Protein AF-A0AAN9YSD0-F1 (afdb_monomer)

InterPro domains:
  IPR010699 Protein of unknown function DUF1275 [PF06912] (60-263)

Secondary structure (DSSP, 8-state):
-----PPPSS--HHHHHHHHHHHHTS----------HHHHHHHHHHSBBPP-HHHHHHHHHHHHHHHHHHHHHHHHHSS-SS-HHHHHHHHHHHHH-GGGBTTTB-HHHHHHHHHHHHHHHHHHHHHHHHH-TTBHHHHHHHHHHHHHHHHHHHHHHHHH---SSSHHHHHHHHHHHHHHHHHHHHHHHTT-TT--SS--HHHHHHHHT-TTTT-S--HHHHHHHHHHHHHHHHHHHHHHHHHHH-HHHHHHHHHHHHHHHHHHGGGPPBPPPP--PPPS-SS----

Sequence (287 aa):
MSNSTATPPYPNGDQAALDIEAADGAAIIPIQKHTSVTSRIWDHLQEPVRPSTLVEVELSILTFCTGIQDAISFPDYHCFASNQTGNTVLLMVALLSPSLDGEMFITANIGAALGFFLLAGWITGQLGHFVGPRRRIWLICCNFAQSCLVFAAAAIQYRAGIAARSAAAVAVTGLLAFASGSQVVQSRALATTEISTAMATAAWVDLVIDPHMLAWHNRPRNRRVCFLLSLAGGALTGAAIARSAGSSVALLISAAGKLLVAFIYLLNGADKPKRTVPGPDGAEAEK

Radius of gyration: 29.04 Å; Cα contacts (8 Å, |Δi|>4): 392; chains: 1; bounding box: 73×73×98 Å

Organism: NCBI:txid117547

pLDDT: mean 86.05, std 19.24, range [33.06, 98.75]

Nearest PDB structures (foldseek):
  8ex6-assembly1_A  TM=5.484E-01  e=1.351E-01  Homo sapiens
  8jhr-assembly1_A  TM=5.162E-01  e=1.823E-01  Homo sapiens
  4jr9-assembly1_A  TM=4.686E-01  e=1.985E-01  Escherichia coli K-12
  5a2o-assembly1_B  TM=4.501E-01  e=6.303E-01  Arabidopsis thaliana

Mean predicted aligned error: 10.26 Å

Structure (mmCIF, N/CA/C/O backbone):
data_AF-A0AAN9YSD0-F1
#
_entry.id   AF-A0AAN9YSD0-F1
#
loop_
_atom_site.group_PDB
_atom_site.id
_atom_site.type_symbol
_atom_site.label_atom_id
_atom_site.label_alt_id
_atom_site.label_comp_id
_atom_site.label_asym_id
_atom_site.label_entity_id
_atom_site.label_seq_id
_atom_site.pdbx_PDB_ins_code
_atom_site.Cartn_x
_atom_site.Cartn_y
_atom_site.Cartn_z
_atom_site.occupancy
_atom_site.B_iso_or_equiv
_atom_site.auth_seq_id
_atom_site.auth_comp_id
_atom_site.auth_asym_id
_atom_site.auth_atom_id
_atom_site.pdbx_PDB_model_num
ATOM 1 N N . MET A 1 1 ? -45.453 49.369 77.011 1.00 40.53 1 MET A N 1
ATOM 2 C CA . MET A 1 1 ? -44.119 48.756 76.840 1.00 40.53 1 MET A CA 1
ATOM 3 C C . MET A 1 1 ? -44.253 47.664 75.792 1.00 40.53 1 MET A C 1
ATOM 5 O O . MET A 1 1 ? -45.212 46.910 75.844 1.00 40.53 1 MET A O 1
ATOM 9 N N . SER A 1 2 ? -43.392 47.730 74.779 1.00 39.31 2 SER A N 1
ATOM 10 C CA . SER A 1 2 ? -43.459 47.028 73.491 1.00 39.31 2 SER A CA 1
ATOM 11 C C . SER A 1 2 ? -43.123 45.536 73.613 1.00 39.31 2 SER A C 1
ATOM 13 O O . SER A 1 2 ? -42.112 45.208 74.226 1.00 39.31 2 SER A O 1
ATOM 15 N N . ASN A 1 3 ? -43.926 44.661 72.996 1.00 33.06 3 ASN A N 1
ATOM 16 C CA . ASN A 1 3 ? -43.548 43.276 72.702 1.00 33.06 3 ASN A CA 1
ATOM 17 C C . ASN A 1 3 ? -43.126 43.198 71.230 1.00 33.06 3 ASN A C 1
ATOM 19 O O . ASN A 1 3 ? -43.963 43.282 70.334 1.00 33.06 3 ASN A O 1
ATOM 23 N N . SER A 1 4 ? -41.821 43.055 71.000 1.00 39.00 4 SER A N 1
ATOM 24 C CA . SER A 1 4 ? -41.220 42.808 69.688 1.00 39.00 4 SER A CA 1
ATOM 25 C C . SER A 1 4 ? -41.070 41.300 69.483 1.00 39.00 4 SER A C 1
ATOM 27 O O . SER A 1 4 ? -40.340 40.642 70.223 1.00 39.00 4 SER A O 1
ATOM 29 N N . THR A 1 5 ? -41.777 40.741 68.504 1.00 42.19 5 THR A N 1
ATOM 30 C CA . THR A 1 5 ? -41.613 39.359 68.037 1.00 42.19 5 THR A CA 1
ATOM 31 C C . THR A 1 5 ? -40.471 39.294 67.026 1.00 42.19 5 THR A C 1
ATOM 33 O O . THR A 1 5 ? -40.630 39.729 65.886 1.00 42.19 5 THR A O 1
ATOM 36 N N . ALA A 1 6 ? -39.327 38.744 67.433 1.00 42.16 6 ALA A N 1
ATOM 37 C CA . ALA A 1 6 ? -38.233 38.394 66.533 1.00 42.16 6 ALA A CA 1
ATOM 38 C C . ALA A 1 6 ? -38.441 36.967 65.993 1.00 42.16 6 ALA A C 1
ATOM 40 O O . ALA A 1 6 ? -38.480 36.005 66.758 1.00 42.16 6 ALA A O 1
ATOM 41 N N . THR A 1 7 ? -38.587 36.834 64.677 1.00 49.12 7 THR A N 1
ATOM 42 C CA . THR A 1 7 ? -38.544 35.558 63.947 1.00 49.12 7 THR A CA 1
ATOM 43 C C . THR A 1 7 ? -37.099 35.046 63.843 1.00 49.12 7 THR A C 1
ATOM 45 O O . THR A 1 7 ? -36.204 35.858 63.597 1.00 49.12 7 THR A O 1
ATOM 48 N N . PRO A 1 8 ? -36.833 33.735 63.998 1.00 43.62 8 PRO A N 1
ATOM 49 C CA . PRO A 1 8 ? -35.486 33.184 63.846 1.00 43.62 8 PRO A CA 1
ATOM 50 C C . PRO A 1 8 ? -35.019 33.210 62.371 1.00 43.62 8 PRO A C 1
ATOM 52 O O . PRO A 1 8 ? -35.853 33.090 61.473 1.00 43.62 8 PRO A O 1
ATOM 55 N N . PRO A 1 9 ? -33.706 33.358 62.096 1.00 44.94 9 PRO A N 1
ATOM 56 C CA . PRO A 1 9 ? -33.186 33.679 60.763 1.00 44.94 9 PRO A CA 1
ATOM 57 C C . PRO A 1 9 ? -32.777 32.460 59.914 1.00 44.94 9 PRO A C 1
ATOM 59 O O . PRO A 1 9 ? -31.993 32.615 58.982 1.00 44.94 9 PRO A O 1
ATOM 62 N N . TYR A 1 10 ? -33.279 31.256 60.199 1.00 44.91 10 TYR A N 1
ATOM 63 C CA . T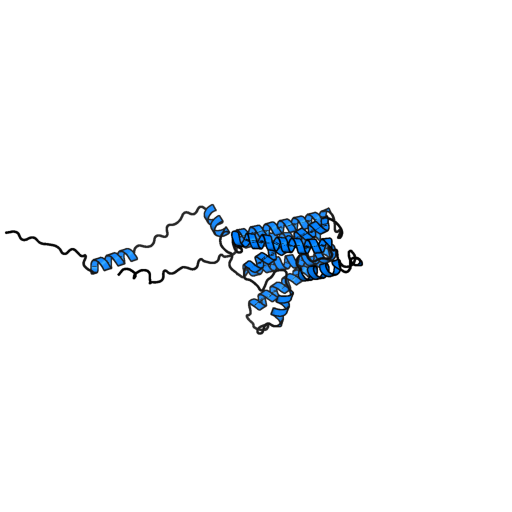YR A 1 10 ? -32.896 30.055 59.447 1.00 44.91 10 TYR A CA 1
ATOM 64 C C . TYR A 1 10 ? -34.128 29.287 58.962 1.00 44.91 10 TYR A C 1
ATOM 66 O O . TYR A 1 10 ? -35.043 29.067 59.760 1.00 44.91 10 TYR A O 1
ATOM 74 N N . PRO A 1 11 ? -34.179 28.883 57.676 1.00 48.47 11 PRO A N 1
ATOM 75 C CA . PRO A 1 11 ? -35.259 28.041 57.189 1.00 48.47 11 PRO A CA 1
ATOM 76 C C . PRO A 1 11 ? -35.217 26.706 57.937 1.00 48.47 11 PRO A C 1
ATOM 78 O O . PRO A 1 11 ? -34.141 26.146 58.156 1.00 48.47 11 PRO A O 1
ATOM 81 N N . ASN A 1 12 ? -36.386 26.216 58.362 1.00 52.09 12 ASN A N 1
ATOM 82 C CA . ASN A 1 12 ? -36.536 24.880 58.938 1.00 52.09 12 ASN A CA 1
ATOM 83 C C . ASN A 1 12 ? -35.828 23.857 58.036 1.00 52.09 12 ASN A C 1
ATOM 85 O O . ASN A 1 12 ? -35.948 23.940 56.814 1.00 52.09 12 ASN A O 1
ATOM 89 N N . GLY A 1 13 ? -35.109 22.896 58.627 1.00 51.31 13 GLY A N 1
ATOM 90 C CA . GLY A 1 13 ? -34.351 21.876 57.885 1.00 51.31 13 GLY A CA 1
ATOM 91 C C . GLY A 1 13 ? -35.190 21.103 56.860 1.00 51.31 13 GLY A C 1
ATOM 92 O O . GLY A 1 13 ? -34.665 20.687 55.833 1.00 51.31 13 GLY A O 1
ATOM 93 N N . ASP A 1 14 ? -36.502 21.021 57.081 1.00 52.81 14 ASP A N 1
ATOM 94 C CA . ASP A 1 14 ? -37.461 20.431 56.145 1.00 52.81 14 ASP A CA 1
ATOM 95 C C . ASP A 1 14 ? -37.649 21.275 54.873 1.00 52.81 14 ASP A C 1
ATOM 97 O O . ASP A 1 14 ? -37.809 20.725 53.790 1.00 52.81 14 ASP A O 1
ATOM 101 N N . GLN A 1 15 ? -37.567 22.606 54.964 1.00 51.09 15 GLN A N 1
ATOM 102 C CA . GLN A 1 15 ? -37.648 23.496 53.802 1.00 51.09 15 GLN A CA 1
ATOM 103 C C . GLN A 1 15 ? -36.373 23.410 52.954 1.00 51.09 15 GLN A C 1
ATOM 105 O O . GLN A 1 15 ? -36.456 23.357 51.735 1.00 51.09 15 GLN A O 1
ATOM 110 N N . ALA A 1 16 ? -35.203 23.307 53.596 1.00 51.22 16 ALA A N 1
ATOM 111 C CA . ALA A 1 16 ? -33.934 23.105 52.898 1.00 51.22 16 ALA A CA 1
ATOM 112 C C . ALA A 1 16 ? -33.868 21.732 52.203 1.00 51.22 16 ALA A C 1
ATOM 114 O O . ALA A 1 16 ? -33.354 21.635 51.094 1.00 51.22 16 ALA A O 1
ATOM 115 N N . ALA A 1 17 ? -34.421 20.681 52.818 1.00 49.59 17 ALA A N 1
ATOM 116 C CA . ALA A 1 17 ? -34.532 19.362 52.196 1.00 49.59 17 ALA A CA 1
ATOM 117 C C . ALA A 1 17 ? -35.491 19.368 50.990 1.00 49.59 17 ALA A C 1
ATOM 119 O O . ALA A 1 17 ? -35.164 18.794 49.954 1.00 49.59 17 ALA A O 1
ATOM 120 N N . LEU A 1 18 ? -36.620 20.080 51.090 1.00 51.66 18 LEU A N 1
ATOM 121 C CA . LEU A 1 18 ? -37.570 20.257 49.987 1.00 51.66 18 LEU A CA 1
ATOM 122 C C . LEU A 1 18 ? -37.005 21.122 48.850 1.00 51.66 18 LEU A C 1
ATOM 124 O O . LEU A 1 18 ? -37.268 20.835 47.686 1.00 51.66 18 LEU A O 1
ATOM 128 N N . ASP A 1 19 ? -36.203 22.143 49.161 1.00 51.84 19 ASP A N 1
ATOM 129 C CA . ASP A 1 19 ? -35.527 22.975 48.158 1.00 51.84 19 ASP A CA 1
ATOM 130 C C . ASP A 1 19 ? -34.403 22.196 47.443 1.00 51.84 19 ASP A C 1
ATOM 132 O O . ASP A 1 19 ? -34.178 22.395 46.248 1.00 51.84 19 ASP A O 1
ATOM 136 N N . ILE A 1 20 ? -33.736 21.263 48.140 1.00 51.59 20 ILE A N 1
ATOM 137 C CA . ILE A 1 20 ? -32.759 20.332 47.550 1.00 51.59 20 ILE A CA 1
ATOM 138 C C . ILE A 1 20 ? -33.464 19.297 46.663 1.00 51.59 20 ILE A C 1
ATOM 140 O O . ILE A 1 20 ? -33.030 19.098 45.533 1.00 51.59 20 ILE A O 1
ATOM 144 N N . GLU A 1 21 ? -34.577 18.697 47.100 1.00 49.22 21 GLU A N 1
ATOM 145 C CA . GLU A 1 21 ? -35.387 17.798 46.256 1.00 49.22 21 GLU A CA 1
ATOM 146 C C . GLU A 1 21 ? -35.998 18.525 45.045 1.00 49.22 21 GLU A C 1
ATOM 148 O O . GLU A 1 21 ? -36.067 17.962 43.951 1.00 49.22 21 GLU A O 1
ATOM 153 N N . ALA A 1 22 ? -36.390 19.796 45.192 1.00 49.72 22 ALA A N 1
ATOM 154 C CA . ALA A 1 22 ? -36.866 20.626 44.086 1.00 49.72 22 ALA A CA 1
ATOM 155 C C . ALA A 1 22 ? -35.741 20.999 43.100 1.00 49.72 22 ALA A C 1
ATOM 157 O O . ALA A 1 22 ? -35.998 21.120 41.899 1.00 49.72 22 ALA A O 1
ATOM 158 N N . ALA A 1 23 ? -34.499 21.144 43.578 1.00 50.94 23 ALA A N 1
ATOM 159 C CA . ALA A 1 23 ? -33.320 21.360 42.739 1.00 50.94 23 ALA A CA 1
ATOM 160 C C 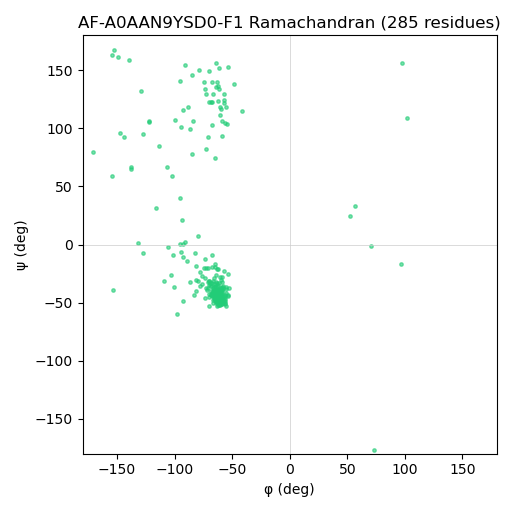. ALA A 1 23 ? -32.847 20.073 42.037 1.00 50.94 23 ALA A C 1
ATOM 162 O O . ALA A 1 23 ? -32.420 20.140 40.886 1.00 50.94 23 ALA A O 1
ATOM 163 N N . ASP A 1 24 ? -32.980 18.909 42.679 1.00 46.16 24 ASP A N 1
ATOM 164 C CA . ASP A 1 24 ? -32.637 17.597 42.106 1.00 46.16 24 ASP A CA 1
ATOM 165 C C . ASP A 1 24 ? -33.722 17.092 41.126 1.00 46.16 24 ASP A C 1
ATOM 167 O O . ASP A 1 24 ? -33.452 16.338 40.189 1.00 46.16 24 ASP A O 1
ATOM 171 N N . GLY A 1 25 ? -34.959 17.580 41.283 1.00 40.97 25 GLY A N 1
ATOM 172 C CA . GLY A 1 25 ? -36.076 17.394 40.351 1.00 40.97 25 GLY A CA 1
ATOM 173 C C . GLY A 1 25 ? -36.082 18.356 39.157 1.00 40.97 25 GLY A C 1
ATOM 174 O O . GLY A 1 25 ? -36.888 18.183 38.234 1.00 40.97 25 GLY A O 1
ATOM 175 N N . ALA A 1 26 ? -35.189 19.353 39.125 1.00 44.78 26 ALA A N 1
ATOM 176 C CA . ALA A 1 26 ? -35.005 20.202 37.958 1.00 44.78 26 ALA A CA 1
ATOM 177 C C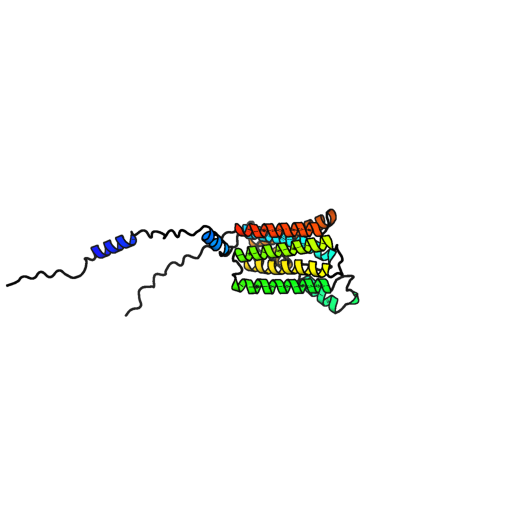 . ALA A 1 26 ? -34.334 19.371 36.863 1.00 44.78 26 ALA A C 1
ATOM 179 O O . ALA A 1 26 ? -33.111 19.258 36.790 1.00 44.78 26 ALA A O 1
ATOM 180 N N . ALA A 1 27 ? -35.162 18.765 36.008 1.00 44.66 27 ALA A N 1
ATOM 181 C CA . ALA A 1 27 ? -34.724 18.094 34.799 1.00 44.66 27 ALA A CA 1
ATOM 182 C C . ALA A 1 27 ? -33.647 18.951 34.129 1.00 44.66 27 ALA A C 1
ATOM 184 O O . ALA A 1 27 ? -33.921 20.072 33.697 1.00 44.66 27 ALA A O 1
ATOM 185 N N . ILE A 1 28 ? -32.418 18.428 34.065 1.00 45.31 28 ILE A N 1
ATOM 186 C CA . ILE A 1 28 ? -31.357 18.994 33.241 1.00 45.31 28 ILE A CA 1
ATOM 187 C C . ILE A 1 28 ? -31.910 18.952 31.823 1.00 45.31 28 ILE A C 1
ATOM 189 O O . ILE A 1 28 ? -31.840 17.922 31.155 1.00 45.31 28 ILE A O 1
ATOM 193 N N . ILE A 1 29 ? -32.530 20.049 31.386 1.00 42.31 29 ILE A N 1
ATOM 194 C CA . ILE A 1 29 ? -32.954 20.224 30.007 1.00 42.31 29 ILE A CA 1
ATOM 195 C C . ILE A 1 29 ? -31.643 20.136 29.233 1.00 42.31 29 ILE A C 1
ATOM 197 O O . ILE A 1 29 ? -30.790 21.016 29.405 1.00 42.31 29 ILE A O 1
ATOM 201 N N . PRO A 1 30 ? -31.407 19.076 28.437 1.00 43.34 30 PRO A N 1
ATOM 202 C CA . PRO A 1 30 ? -30.232 19.068 27.599 1.00 43.34 30 PRO A CA 1
ATOM 203 C C . PRO A 1 30 ? -30.401 20.291 26.709 1.00 43.34 30 PRO A C 1
ATOM 205 O O . PRO A 1 30 ? -31.385 20.372 25.974 1.00 43.34 30 PRO A O 1
ATOM 208 N N . ILE A 1 31 ? -29.499 21.271 26.826 1.00 45.16 31 ILE A N 1
ATOM 209 C CA . ILE A 1 31 ? -29.460 22.397 25.898 1.00 45.16 31 ILE A CA 1
ATOM 210 C C . ILE A 1 31 ? -29.360 21.744 24.530 1.00 45.16 31 ILE A C 1
ATOM 212 O O . ILE A 1 31 ? -28.319 21.189 24.165 1.00 45.16 31 ILE A O 1
ATOM 216 N N . GLN A 1 32 ? -30.483 21.724 23.816 1.00 45.31 32 GLN A N 1
ATOM 217 C CA . GLN A 1 32 ? -30.597 21.110 22.515 1.00 45.31 32 GLN A CA 1
ATOM 218 C C . GLN A 1 32 ? -29.844 22.056 21.592 1.00 45.31 32 GLN A C 1
ATOM 220 O O . GLN A 1 32 ? -30.409 22.976 21.008 1.00 45.31 32 GLN A O 1
ATOM 225 N N . LYS A 1 33 ? -28.515 21.906 21.557 1.00 53.88 33 LYS A N 1
ATOM 226 C CA . LYS A 1 33 ? -27.651 22.631 20.640 1.00 53.88 33 LYS A CA 1
ATOM 227 C C . LYS A 1 33 ? -28.198 22.304 19.258 1.00 53.88 33 LYS A C 1
ATOM 229 O O . LYS A 1 33 ? -28.022 21.188 18.766 1.00 53.88 33 LYS A O 1
ATOM 234 N N . HIS A 1 34 ? -28.897 23.260 18.651 1.00 47.84 34 HIS A N 1
ATOM 235 C CA . HIS A 1 34 ? -29.236 23.237 17.237 1.00 47.84 34 HIS A CA 1
ATOM 236 C C . HIS A 1 34 ? -27.918 23.341 16.462 1.00 47.84 34 HIS A C 1
ATOM 238 O O . HIS A 1 34 ? -27.544 24.393 15.957 1.00 47.84 34 HIS A O 1
ATOM 244 N N . THR A 1 35 ? -27.153 22.253 16.431 1.00 64.12 35 THR A N 1
ATOM 245 C CA . THR A 1 35 ? -25.984 22.135 15.575 1.00 64.12 35 THR A CA 1
ATOM 246 C C . THR A 1 35 ? -26.488 22.103 14.144 1.00 64.12 35 THR A C 1
ATOM 248 O O . THR A 1 35 ? -27.322 21.263 13.788 1.00 64.12 35 THR A O 1
ATOM 251 N N . SER A 1 36 ? -26.006 23.043 13.331 1.00 83.12 36 SER A N 1
ATOM 252 C CA . SER A 1 36 ? -26.208 23.012 11.887 1.00 83.12 36 SER A CA 1
ATOM 253 C C . SER A 1 36 ? -25.738 21.662 11.336 1.00 83.12 36 SER A C 1
ATOM 255 O O . SER A 1 36 ? -24.841 21.023 11.895 1.00 83.12 36 SER A O 1
ATOM 257 N N . VAL A 1 37 ? -26.312 21.222 10.214 1.00 86.00 37 VAL A N 1
ATOM 258 C CA . VAL A 1 37 ? -25.886 19.983 9.536 1.00 86.00 37 VAL A CA 1
ATOM 259 C C . VAL A 1 37 ? -24.372 19.993 9.279 1.00 86.00 37 VAL A C 1
ATOM 261 O O . VAL A 1 37 ? -23.706 18.981 9.473 1.00 86.00 37 VAL A O 1
ATOM 264 N N . THR A 1 38 ? -23.811 21.160 8.945 1.00 87.81 38 THR A N 1
ATOM 265 C CA . THR A 1 38 ? -22.369 21.359 8.749 1.00 87.81 38 THR A CA 1
ATOM 266 C C . THR A 1 38 ? -21.551 21.111 10.016 1.00 87.81 38 THR A C 1
ATOM 268 O O . THR A 1 38 ? -20.531 20.433 9.940 1.00 87.81 38 THR A O 1
ATOM 271 N N . SER A 1 39 ? -22.013 21.582 11.181 1.00 87.19 39 SER A N 1
ATOM 272 C CA . SER A 1 39 ? -21.362 21.315 12.469 1.00 87.19 39 SER A CA 1
ATOM 273 C C . SER A 1 39 ? -21.371 19.823 12.782 1.00 87.19 39 SER A C 1
ATOM 275 O O . SER A 1 39 ? -20.337 19.280 13.132 1.00 87.19 39 SER A O 1
ATOM 277 N N . ARG A 1 40 ? -22.499 19.131 12.571 1.00 87.19 40 ARG A N 1
ATOM 278 C CA . ARG A 1 40 ? -22.601 17.684 12.843 1.00 87.19 40 ARG A CA 1
ATOM 279 C C . ARG A 1 40 ? -21.676 16.851 11.960 1.00 87.19 40 ARG A C 1
ATOM 281 O O . ARG A 1 40 ? -21.063 15.904 12.441 1.00 87.19 40 ARG A O 1
ATOM 288 N N . ILE A 1 41 ? -21.580 17.195 10.674 1.00 90.81 41 ILE A N 1
ATOM 289 C CA . ILE A 1 41 ? -20.663 16.529 9.740 1.00 90.81 41 ILE A CA 1
ATOM 290 C C . ILE A 1 41 ? -19.216 16.778 10.166 1.00 90.81 41 ILE A C 1
ATOM 292 O O . ILE A 1 41 ? -18.417 15.846 10.189 1.00 90.81 41 ILE A O 1
ATOM 296 N N . TRP A 1 42 ? -18.880 18.020 10.512 1.00 92.06 42 TRP A N 1
ATOM 297 C CA . TRP A 1 42 ? -17.539 18.373 10.957 1.00 92.06 42 TRP A CA 1
ATOM 298 C C . TRP A 1 42 ? -17.150 17.640 12.243 1.00 92.06 42 TRP A C 1
ATOM 300 O O . TRP A 1 42 ? -16.075 17.047 12.298 1.00 92.06 42 TRP A O 1
ATOM 310 N N . ASP A 1 43 ? -18.050 17.590 13.224 1.00 91.00 43 ASP A N 1
ATOM 311 C CA . ASP A 1 43 ? -17.847 16.860 14.474 1.00 91.00 43 ASP A CA 1
ATOM 312 C C . ASP A 1 43 ? -17.608 15.363 14.192 1.00 91.00 43 ASP A C 1
ATOM 314 O O . ASP A 1 43 ? -16.589 14.814 14.610 1.00 91.00 43 ASP A O 1
ATOM 318 N N . HIS A 1 44 ? -18.451 14.728 13.364 1.00 91.00 44 HIS A N 1
ATOM 319 C CA . HIS A 1 44 ? -18.293 13.322 12.943 1.00 91.00 44 HIS A CA 1
ATOM 320 C C . HIS A 1 44 ? -16.959 13.041 12.234 1.00 91.00 44 HIS A C 1
ATOM 322 O O . HIS A 1 44 ? -16.361 11.972 12.387 1.00 91.00 44 HIS A O 1
ATOM 328 N N . LEU A 1 45 ? -16.473 13.994 11.436 1.00 93.94 45 LEU A N 1
ATOM 329 C CA . LEU A 1 45 ? -15.194 13.901 10.733 1.00 93.94 45 LEU A CA 1
ATOM 330 C C . LEU A 1 45 ? -13.987 14.063 11.671 1.00 93.94 45 LEU A C 1
ATOM 332 O O . LEU A 1 45 ? -12.918 13.509 11.396 1.00 93.94 45 LEU A O 1
ATOM 336 N N . GLN A 1 46 ? -14.135 14.797 12.772 1.00 94.25 46 GLN A N 1
ATOM 337 C CA . GLN A 1 46 ? -13.077 14.963 13.769 1.00 94.25 46 GLN A CA 1
ATOM 338 C C . GLN A 1 46 ? -12.976 13.796 14.752 1.00 94.25 46 GLN A C 1
ATOM 340 O O . GLN A 1 46 ? -11.932 13.621 15.388 1.00 94.25 46 GLN A O 1
ATOM 345 N N . GLU A 1 47 ? -14.022 12.984 14.868 1.00 93.81 47 GLU A N 1
ATOM 346 C CA . GLU A 1 47 ? -14.045 11.862 15.793 1.00 93.81 47 GLU A CA 1
ATOM 347 C C . GLU A 1 47 ? -12.973 10.797 15.471 1.00 93.81 47 GLU A C 1
ATOM 349 O O . GLU A 1 47 ? -12.724 10.469 14.301 1.00 93.81 47 GLU A O 1
ATOM 354 N N . PRO A 1 48 ? -12.319 10.227 16.502 1.00 94.38 48 PRO A N 1
ATOM 355 C CA . PRO A 1 48 ? -11.385 9.129 16.322 1.00 94.38 48 PRO A CA 1
ATOM 356 C C . PRO A 1 48 ? -12.130 7.830 15.998 1.00 94.38 48 PRO A C 1
ATOM 358 O O . PRO A 1 48 ? -13.041 7.418 16.718 1.00 94.38 48 PRO A O 1
ATOM 361 N N . VAL A 1 49 ? -11.698 7.153 14.937 1.00 94.44 49 VAL A N 1
ATOM 362 C CA . VAL A 1 49 ? -12.215 5.842 14.540 1.00 94.44 49 VAL A CA 1
ATOM 363 C C . VAL A 1 49 ? -11.836 4.789 15.583 1.00 94.44 49 VAL A C 1
ATOM 365 O O . VAL A 1 49 ? -10.666 4.650 15.962 1.00 94.44 49 VAL A O 1
ATOM 368 N N . ARG A 1 50 ? -12.834 4.019 16.028 1.00 92.06 50 ARG A N 1
ATOM 369 C CA . ARG A 1 50 ? -12.635 2.907 16.965 1.00 92.06 50 ARG A CA 1
ATOM 370 C C . ARG A 1 50 ? -12.239 1.617 16.237 1.00 92.06 50 ARG A C 1
ATOM 372 O O . ARG A 1 50 ? -12.791 1.337 15.167 1.00 92.06 50 ARG A O 1
ATOM 379 N N . PRO A 1 51 ? -11.393 0.762 16.835 1.00 90.62 51 PRO A N 1
ATOM 380 C CA . PRO A 1 51 ? -11.183 -0.593 16.337 1.00 90.62 51 PRO A CA 1
ATOM 381 C C . PRO A 1 51 ? -12.514 -1.356 16.276 1.00 90.62 51 PRO A C 1
ATOM 383 O O . PRO A 1 51 ? -13.246 -1.454 17.263 1.00 90.62 51 PRO A O 1
ATOM 386 N N . SER A 1 52 ? -12.859 -1.887 15.107 1.00 93.06 52 SER A N 1
ATOM 387 C CA . SER A 1 52 ? -14.125 -2.587 14.871 1.00 93.06 52 SER A CA 1
ATOM 388 C C . SER A 1 52 ? -13.972 -3.615 13.754 1.00 93.06 52 SER A C 1
ATOM 390 O O . SER A 1 52 ? -12.981 -3.600 13.031 1.00 93.06 52 SER A O 1
ATOM 392 N N . THR A 1 53 ? -14.954 -4.502 13.589 1.00 94.00 53 THR A N 1
ATOM 393 C CA . THR A 1 53 ? -14.966 -5.450 12.463 1.00 94.00 53 THR A CA 1
ATOM 394 C C . THR A 1 53 ? -14.946 -4.729 11.114 1.00 94.00 53 THR A C 1
ATOM 396 O O . THR A 1 53 ? -14.332 -5.220 10.178 1.00 94.00 53 THR A O 1
ATOM 399 N N . LEU A 1 54 ? -15.553 -3.540 11.016 1.00 95.56 54 LEU A N 1
ATOM 400 C CA . LEU A 1 54 ? -15.514 -2.747 9.786 1.00 95.56 54 LEU A CA 1
ATOM 401 C C . LEU A 1 54 ? -14.084 -2.287 9.463 1.00 95.56 54 LEU A C 1
ATOM 403 O O . LEU A 1 54 ? -13.641 -2.466 8.336 1.00 95.56 54 LEU A O 1
ATOM 407 N N . VAL A 1 55 ? -13.324 -1.846 10.473 1.00 95.75 55 VAL A N 1
ATOM 408 C CA . VAL A 1 55 ? -11.888 -1.536 10.329 1.00 95.75 55 VAL A CA 1
ATOM 409 C C . VAL A 1 55 ? -11.080 -2.767 9.916 1.00 95.75 55 VAL A C 1
ATOM 411 O O . VAL A 1 55 ? -10.195 -2.674 9.074 1.00 95.75 55 VAL A O 1
ATOM 414 N N . GLU A 1 56 ? -11.387 -3.945 10.462 1.00 96.38 56 GLU A N 1
ATOM 415 C CA . GLU A 1 56 ? -10.728 -5.192 10.046 1.00 96.38 56 GLU A CA 1
ATOM 416 C C . GLU A 1 56 ? -10.999 -5.518 8.569 1.00 96.38 56 GLU A C 1
ATOM 418 O O . GLU A 1 56 ? -10.083 -5.938 7.858 1.00 96.38 56 GLU A O 1
ATOM 423 N N . VAL A 1 57 ? -12.225 -5.286 8.089 1.00 97.00 57 VAL A N 1
ATOM 424 C CA . VAL A 1 57 ? -12.596 -5.443 6.673 1.00 97.00 57 VAL A CA 1
ATOM 425 C C . VAL A 1 57 ? -11.866 -4.420 5.802 1.00 97.00 57 VAL A C 1
ATOM 427 O O . VAL A 1 57 ? -11.266 -4.805 4.802 1.00 97.00 57 VAL A O 1
ATOM 430 N N . GLU A 1 58 ? -11.843 -3.145 6.195 1.00 97.56 58 GLU A N 1
ATOM 431 C CA . GLU A 1 58 ? -11.109 -2.080 5.496 1.00 97.56 58 GLU A CA 1
ATOM 432 C C . GLU A 1 58 ? -9.621 -2.424 5.360 1.00 97.56 58 GLU A C 1
ATOM 434 O O . GLU A 1 58 ? -9.075 -2.416 4.257 1.00 97.56 58 GLU A O 1
ATOM 439 N N . LEU A 1 59 ? -8.966 -2.804 6.463 1.00 97.38 59 LEU A N 1
ATOM 440 C CA . LEU A 1 59 ? -7.556 -3.193 6.460 1.00 97.38 59 LEU A CA 1
ATOM 441 C C . LEU A 1 59 ? -7.308 -4.464 5.633 1.00 97.38 59 LEU A C 1
ATOM 443 O O . LEU A 1 59 ? -6.259 -4.579 4.998 1.00 97.38 59 LEU A O 1
ATOM 447 N N . SER A 1 60 ? -8.260 -5.398 5.586 1.00 98.06 60 SER A N 1
ATOM 448 C CA . SER A 1 60 ? -8.172 -6.596 4.739 1.00 98.06 60 SER A CA 1
ATOM 449 C C . SER A 1 60 ? -8.273 -6.245 3.250 1.00 98.06 60 SER A C 1
ATOM 451 O O . SER A 1 60 ? -7.458 -6.720 2.461 1.00 98.06 60 SER A O 1
ATOM 453 N N . ILE A 1 61 ? -9.186 -5.344 2.862 1.00 98.31 61 ILE A N 1
ATOM 454 C CA . ILE A 1 61 ? -9.286 -4.828 1.484 1.00 98.31 61 ILE A CA 1
ATOM 455 C C . ILE A 1 61 ? -7.997 -4.096 1.094 1.00 98.31 61 ILE A C 1
ATOM 457 O O . ILE A 1 61 ? -7.456 -4.325 0.012 1.00 98.31 61 ILE A O 1
ATOM 461 N N . LEU A 1 62 ? -7.460 -3.252 1.980 1.00 98.25 62 LEU A N 1
ATOM 462 C CA . LEU A 1 62 ? -6.186 -2.567 1.750 1.00 98.25 62 LEU A CA 1
ATOM 463 C C . LEU A 1 62 ? -5.023 -3.555 1.606 1.00 98.25 62 LEU A C 1
ATOM 465 O O . LEU A 1 62 ? -4.186 -3.383 0.725 1.00 98.25 62 LEU A O 1
ATOM 469 N N . THR A 1 63 ? -5.001 -4.619 2.412 1.00 98.31 63 THR A N 1
ATOM 470 C CA . THR A 1 63 ? -4.006 -5.698 2.311 1.00 98.31 63 THR A CA 1
ATOM 471 C C . THR A 1 63 ? -4.112 -6.438 0.978 1.00 98.31 63 THR A C 1
ATOM 473 O O . THR A 1 63 ? -3.100 -6.705 0.334 1.00 98.31 63 THR A O 1
ATOM 476 N N . PHE A 1 64 ? -5.330 -6.742 0.534 1.00 98.62 64 PHE A N 1
ATOM 477 C CA . PHE A 1 64 ? -5.574 -7.334 -0.778 1.00 98.62 64 PHE A CA 1
ATOM 478 C C . PHE A 1 64 ? -5.059 -6.425 -1.904 1.00 98.62 64 PHE A C 1
ATOM 480 O O . PHE A 1 64 ? -4.355 -6.879 -2.805 1.00 98.62 64 PHE A O 1
ATOM 487 N N . CYS A 1 65 ? -5.316 -5.117 -1.808 1.00 98.56 65 CYS A N 1
ATOM 488 C CA . CYS A 1 65 ? -4.792 -4.126 -2.747 1.00 98.56 65 CYS A CA 1
ATOM 489 C C . CYS A 1 65 ? -3.256 -4.062 -2.734 1.00 98.56 65 CYS A C 1
ATOM 491 O O . CYS A 1 65 ? -2.664 -3.941 -3.807 1.00 98.56 65 CYS A O 1
ATOM 493 N N . THR A 1 66 ? -2.614 -4.171 -1.563 1.00 98.19 66 THR A N 1
ATOM 494 C CA . THR A 1 66 ? -1.151 -4.290 -1.438 1.00 98.19 66 THR A CA 1
ATOM 495 C C . THR A 1 66 ? -0.635 -5.528 -2.167 1.00 98.19 66 THR A C 1
ATOM 497 O O . THR A 1 66 ? 0.307 -5.425 -2.947 1.00 98.19 66 THR A O 1
ATOM 500 N N . GLY A 1 67 ? -1.283 -6.682 -1.968 1.00 98.19 67 GLY A N 1
ATOM 501 C CA . GLY A 1 67 ? -0.923 -7.927 -2.646 1.00 98.19 67 GLY A CA 1
ATOM 502 C C . GLY A 1 67 ? -0.962 -7.786 -4.166 1.00 98.19 67 GLY A C 1
ATOM 503 O O . GLY A 1 67 ? -0.015 -8.190 -4.837 1.00 98.19 67 GLY A O 1
ATOM 504 N N . ILE A 1 68 ? -2.005 -7.138 -4.705 1.00 98.50 68 ILE A N 1
ATOM 505 C CA . ILE A 1 68 ? -2.077 -6.816 -6.139 1.00 98.50 68 ILE A CA 1
ATOM 506 C C . ILE A 1 68 ? -0.856 -5.995 -6.562 1.00 98.50 68 ILE A C 1
ATOM 508 O O . ILE A 1 68 ? -0.201 -6.348 -7.534 1.00 98.50 68 ILE A O 1
ATOM 512 N N . GLN A 1 69 ? -0.546 -4.910 -5.848 1.00 98.12 69 GLN A N 1
ATOM 513 C CA . GLN A 1 69 ? 0.535 -3.995 -6.229 1.0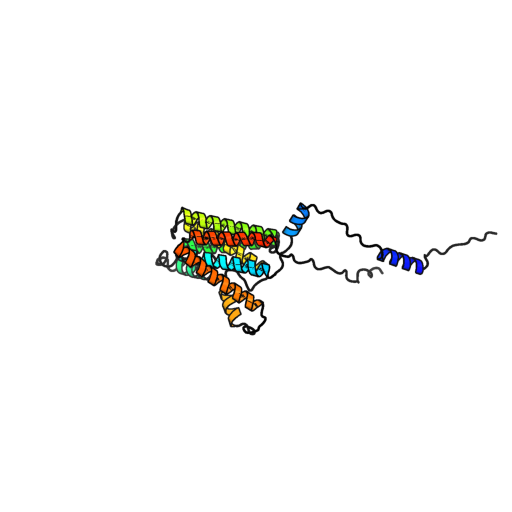0 98.12 69 GLN A CA 1
ATOM 514 C C . GLN A 1 69 ? 1.905 -4.673 -6.222 1.00 98.12 69 GLN A C 1
ATOM 516 O O . GLN A 1 69 ? 2.661 -4.484 -7.169 1.00 98.12 69 GLN A O 1
ATOM 521 N N . ASP A 1 70 ? 2.208 -5.493 -5.215 1.00 97.00 70 ASP A N 1
ATOM 522 C CA . ASP A 1 70 ? 3.491 -6.200 -5.140 1.00 97.00 70 ASP A CA 1
ATOM 523 C C . ASP A 1 70 ? 3.619 -7.306 -6.201 1.00 97.00 70 ASP A C 1
ATOM 525 O O . ASP A 1 70 ? 4.715 -7.538 -6.714 1.00 97.00 70 ASP A O 1
ATOM 529 N N . ALA A 1 71 ? 2.509 -7.950 -6.588 1.00 96.88 71 ALA A N 1
ATOM 530 C CA . ALA A 1 71 ? 2.492 -8.914 -7.691 1.00 96.88 71 ALA A CA 1
ATOM 531 C C . ALA A 1 71 ? 2.742 -8.268 -9.065 1.00 96.88 71 ALA A C 1
ATOM 533 O O . ALA A 1 71 ? 3.119 -8.970 -10.001 1.00 96.88 71 ALA A O 1
ATOM 534 N N . ILE A 1 72 ? 2.553 -6.949 -9.179 1.00 96.19 72 ILE A N 1
ATOM 535 C CA . ILE A 1 72 ? 2.887 -6.162 -10.370 1.00 96.19 72 ILE A CA 1
ATOM 536 C C . ILE A 1 72 ? 4.295 -5.582 -10.276 1.00 96.19 72 ILE A C 1
ATOM 538 O O . ILE A 1 72 ? 5.083 -5.696 -11.212 1.00 96.19 72 ILE A O 1
ATOM 542 N N . SER A 1 73 ? 4.627 -4.950 -9.150 1.00 95.62 73 SER A N 1
ATOM 543 C CA . SER A 1 73 ? 5.847 -4.155 -9.044 1.00 95.62 73 SER A CA 1
ATOM 544 C C . SER A 1 73 ? 7.106 -5.007 -9.174 1.00 95.62 73 SER A C 1
ATOM 546 O O . SER A 1 73 ? 8.089 -4.556 -9.760 1.00 95.62 73 SER A O 1
ATOM 548 N N . PHE A 1 74 ? 7.088 -6.238 -8.654 1.00 94.31 74 PHE A N 1
ATOM 549 C CA . PHE A 1 74 ? 8.272 -7.086 -8.690 1.00 94.31 74 PHE A CA 1
ATOM 550 C C . PHE A 1 74 ? 8.597 -7.575 -10.112 1.00 94.31 74 PHE A C 1
ATOM 552 O O . PHE A 1 74 ? 9.713 -7.306 -10.556 1.00 94.31 74 PHE A O 1
ATOM 559 N N . PRO A 1 75 ? 7.667 -8.192 -10.873 1.00 93.88 75 PRO A N 1
ATOM 560 C CA . PRO A 1 75 ? 7.937 -8.556 -12.266 1.00 93.88 75 PRO A CA 1
ATOM 561 C C . PRO A 1 75 ? 8.247 -7.358 -13.172 1.00 93.88 75 PRO A C 1
ATOM 563 O O . PRO A 1 75 ? 9.139 -7.450 -14.008 1.00 93.88 75 PRO A O 1
ATOM 566 N N . ASP A 1 76 ? 7.550 -6.230 -12.997 1.00 94.81 76 ASP A N 1
ATOM 567 C CA . ASP A 1 76 ? 7.675 -5.089 -13.913 1.00 94.81 76 ASP A CA 1
ATOM 568 C C . ASP A 1 76 ? 8.901 -4.208 -13.619 1.00 94.81 76 ASP A C 1
ATOM 570 O O . ASP A 1 76 ? 9.451 -3.580 -14.529 1.00 94.81 76 ASP A O 1
ATOM 574 N N . TYR A 1 77 ? 9.318 -4.119 -12.349 1.00 95.56 77 TYR A N 1
ATOM 575 C CA . TYR A 1 77 ? 10.301 -3.128 -11.883 1.00 95.56 77 TYR A CA 1
ATOM 576 C C . TYR A 1 77 ? 11.427 -3.698 -11.017 1.00 95.56 77 TYR A C 1
ATOM 578 O O . TYR A 1 77 ? 12.284 -2.930 -10.570 1.00 95.56 77 TYR A O 1
ATOM 586 N N . HIS A 1 78 ? 11.443 -5.014 -10.791 1.00 93.75 78 HIS A N 1
ATOM 587 C CA . HIS A 1 78 ? 12.437 -5.745 -9.996 1.00 93.75 78 HIS A CA 1
ATOM 588 C C . HIS A 1 78 ? 12.559 -5.226 -8.551 1.00 93.75 78 HIS A C 1
ATOM 590 O O . HIS A 1 78 ? 13.639 -5.218 -7.956 1.00 93.75 78 HIS A O 1
ATOM 596 N N . CYS A 1 79 ? 11.448 -4.751 -7.982 1.00 93.12 79 CYS A N 1
ATOM 597 C CA . CYS A 1 79 ? 11.366 -4.315 -6.591 1.00 93.12 79 CYS A CA 1
ATOM 598 C C . CYS A 1 79 ? 9.934 -4.417 -6.054 1.00 93.12 79 CYS A C 1
ATOM 600 O O . CYS A 1 79 ? 8.961 -4.516 -6.803 1.00 93.12 79 CYS A O 1
ATOM 602 N N . PHE A 1 80 ? 9.793 -4.382 -4.733 1.00 93.75 80 PHE A N 1
ATOM 603 C CA . PHE A 1 80 ? 8.480 -4.393 -4.093 1.00 93.75 80 PHE A CA 1
ATOM 604 C C . PHE A 1 80 ? 8.013 -2.974 -3.774 1.00 93.75 80 PHE A C 1
ATOM 606 O O . PHE A 1 80 ? 8.799 -2.150 -3.308 1.00 93.75 80 PHE A O 1
ATOM 613 N N . ALA A 1 81 ? 6.726 -2.688 -3.956 1.00 94.06 81 ALA A N 1
ATOM 614 C CA . ALA A 1 81 ? 6.156 -1.419 -3.518 1.00 94.06 81 ALA A CA 1
ATOM 615 C C . ALA A 1 81 ? 6.021 -1.375 -1.986 1.00 94.06 81 ALA A C 1
ATOM 617 O O . ALA A 1 81 ? 6.265 -0.334 -1.372 1.00 94.06 81 ALA A O 1
ATOM 618 N N . SER A 1 82 ? 5.671 -2.503 -1.355 1.00 94.31 82 SER A N 1
ATOM 619 C CA . SER A 1 82 ? 5.392 -2.563 0.086 1.00 94.31 82 SER A CA 1
ATOM 620 C C . SER A 1 82 ? 6.455 -3.295 0.919 1.00 94.31 82 SER A C 1
ATOM 622 O O . SER A 1 82 ? 6.698 -2.928 2.073 1.00 94.31 82 SER A O 1
ATOM 624 N N . ASN A 1 83 ? 7.134 -4.297 0.350 1.00 93.69 83 ASN A N 1
ATOM 625 C CA . ASN A 1 83 ? 8.050 -5.175 1.087 1.00 93.69 83 ASN A CA 1
ATOM 626 C C . ASN A 1 83 ? 9.474 -4.592 1.227 1.00 93.69 83 ASN A C 1
ATOM 628 O O . ASN A 1 83 ? 10.419 -4.989 0.539 1.00 93.69 83 ASN A O 1
ATOM 632 N N . GLN A 1 84 ? 9.640 -3.652 2.162 1.00 95.50 84 GLN A N 1
ATOM 633 C CA . GLN A 1 84 ? 10.901 -2.919 2.330 1.00 95.50 84 GLN A CA 1
ATOM 634 C C . GLN A 1 84 ? 12.049 -3.724 2.953 1.00 95.50 84 GLN A C 1
ATOM 636 O O . GLN A 1 84 ? 13.212 -3.368 2.753 1.00 95.50 84 GLN A O 1
ATOM 641 N N . THR A 1 85 ? 11.768 -4.831 3.651 1.00 92.94 85 THR A N 1
ATOM 642 C CA . THR A 1 85 ? 12.824 -5.735 4.140 1.00 92.94 85 THR A CA 1
ATOM 643 C C . THR A 1 85 ? 13.595 -6.335 2.964 1.00 92.94 85 THR A C 1
ATOM 645 O O . THR A 1 85 ? 14.823 -6.297 2.957 1.00 92.94 85 THR A O 1
ATOM 648 N N . GLY A 1 86 ? 12.880 -6.810 1.936 1.00 92.38 86 GLY A N 1
ATOM 649 C CA . GLY A 1 86 ? 13.494 -7.318 0.708 1.00 92.38 86 GLY A CA 1
ATOM 650 C C . GLY A 1 86 ? 14.259 -6.229 -0.043 1.00 92.38 86 GLY A C 1
ATOM 651 O O . GLY A 1 86 ? 15.431 -6.414 -0.361 1.00 92.38 86 GLY A O 1
ATOM 652 N N . ASN A 1 87 ? 13.638 -5.063 -0.247 1.00 95.38 87 ASN A N 1
ATOM 653 C CA . ASN A 1 87 ? 14.280 -3.942 -0.943 1.00 95.38 87 ASN A CA 1
ATOM 654 C C . ASN A 1 87 ? 15.565 -3.469 -0.253 1.00 95.38 87 ASN A C 1
ATOM 656 O O . ASN A 1 87 ? 16.531 -3.146 -0.934 1.00 95.38 87 ASN A O 1
ATOM 660 N N . THR A 1 88 ? 15.609 -3.460 1.082 1.00 96.06 88 THR A N 1
ATOM 661 C CA . THR A 1 88 ? 16.828 -3.104 1.826 1.00 96.06 88 THR A CA 1
ATOM 662 C C . THR A 1 88 ? 17.978 -4.050 1.488 1.00 96.06 88 THR A C 1
ATOM 664 O O . THR A 1 88 ? 19.077 -3.593 1.185 1.00 96.06 88 THR A O 1
ATOM 667 N N . VAL A 1 89 ? 17.729 -5.363 1.485 1.00 94.50 89 VAL A N 1
ATOM 668 C CA . VAL A 1 89 ? 18.751 -6.361 1.136 1.00 94.50 89 VAL A CA 1
ATOM 669 C C . VAL A 1 89 ? 19.169 -6.221 -0.328 1.00 94.50 89 VAL A C 1
ATOM 671 O O . VAL A 1 89 ? 20.365 -6.169 -0.608 1.00 94.50 89 VAL A O 1
ATOM 674 N N . LEU A 1 90 ? 18.206 -6.096 -1.250 1.00 92.88 90 LEU A N 1
ATOM 675 C CA . LEU A 1 90 ? 18.489 -5.916 -2.677 1.00 92.88 90 LEU A CA 1
ATOM 676 C C . LEU A 1 90 ? 19.326 -4.658 -2.936 1.00 92.88 90 LEU A C 1
ATOM 678 O O . LEU A 1 90 ? 20.255 -4.705 -3.736 1.00 92.88 90 LEU A O 1
ATOM 682 N N . LEU A 1 91 ? 19.057 -3.560 -2.222 1.00 93.69 91 LEU A N 1
ATOM 683 C CA . LEU A 1 91 ? 19.843 -2.332 -2.324 1.00 93.69 91 LEU A CA 1
ATOM 684 C C . LEU A 1 91 ? 21.289 -2.546 -1.866 1.00 93.69 91 LEU A C 1
ATOM 686 O O . LEU A 1 91 ? 22.211 -2.093 -2.535 1.00 93.69 91 LEU A O 1
ATOM 690 N N . MET A 1 92 ? 21.503 -3.246 -0.748 1.00 94.69 92 MET A N 1
ATOM 691 C CA . MET A 1 92 ? 22.858 -3.510 -0.249 1.00 94.69 92 MET A CA 1
ATOM 692 C C . MET A 1 92 ? 23.655 -4.398 -1.207 1.00 94.69 92 MET A C 1
ATOM 694 O O . MET A 1 92 ? 24.828 -4.127 -1.461 1.00 94.69 92 MET A O 1
ATOM 698 N N . VAL A 1 93 ? 23.019 -5.422 -1.784 1.00 92.31 93 VAL A N 1
ATOM 699 C CA . VAL A 1 93 ? 23.648 -6.259 -2.817 1.00 92.31 93 VAL A CA 1
ATOM 700 C C . VAL A 1 93 ? 23.960 -5.427 -4.061 1.00 92.31 93 VAL A C 1
ATOM 702 O O . VAL A 1 93 ? 25.062 -5.527 -4.592 1.00 92.31 93 VAL A O 1
ATOM 705 N N . ALA A 1 94 ? 23.048 -4.551 -4.487 1.00 90.00 94 ALA A N 1
ATOM 706 C CA . ALA A 1 94 ? 23.257 -3.694 -5.649 1.00 90.00 94 ALA A CA 1
ATOM 707 C C . ALA A 1 94 ? 24.463 -2.756 -5.508 1.00 90.00 94 ALA A C 1
ATOM 709 O O . ALA A 1 94 ? 25.209 -2.566 -6.467 1.00 90.00 94 ALA A O 1
ATOM 710 N N . LEU A 1 95 ? 24.705 -2.230 -4.304 1.00 89.56 95 LEU A N 1
ATOM 711 C CA . LEU A 1 95 ? 25.860 -1.372 -4.024 1.00 89.56 95 LEU A CA 1
ATOM 712 C C . LEU A 1 95 ? 27.202 -2.110 -4.128 1.00 89.56 95 LEU A C 1
ATOM 714 O O . LEU A 1 95 ? 28.206 -1.498 -4.487 1.00 89.56 95 LEU A O 1
ATOM 718 N N . LEU A 1 96 ? 27.232 -3.407 -3.813 1.00 92.81 96 LEU A N 1
ATOM 719 C CA . LEU A 1 96 ? 28.455 -4.219 -3.809 1.00 92.81 96 LEU A CA 1
ATOM 720 C C . LEU A 1 96 ? 28.606 -5.104 -5.050 1.00 92.81 96 LEU A C 1
ATOM 722 O O . LEU A 1 96 ? 29.649 -5.721 -5.250 1.00 92.81 96 LEU A O 1
ATOM 726 N N . SER A 1 97 ? 27.574 -5.202 -5.882 1.00 90.00 97 SER A N 1
ATOM 727 C CA . SER A 1 97 ? 27.559 -6.035 -7.085 1.00 90.00 97 SER A CA 1
ATOM 728 C C . SER A 1 97 ? 26.915 -5.287 -8.256 1.00 90.00 97 SER A C 1
ATOM 730 O O . SER A 1 97 ? 25.868 -5.704 -8.756 1.00 90.00 97 SER A O 1
ATOM 732 N N . PRO A 1 98 ? 27.538 -4.188 -8.729 1.00 85.62 98 PRO A N 1
ATOM 733 C CA . PRO A 1 98 ? 26.988 -3.357 -9.801 1.00 85.62 98 PRO A CA 1
ATOM 734 C C . PRO A 1 98 ? 26.831 -4.110 -11.130 1.00 85.62 98 PRO A C 1
ATOM 736 O O . PRO A 1 98 ? 26.020 -3.720 -11.961 1.00 85.62 98 PRO A O 1
ATOM 739 N N . SER A 1 99 ? 27.559 -5.215 -11.326 1.00 86.06 99 SER A N 1
ATOM 740 C CA . SER A 1 99 ? 27.409 -6.094 -12.492 1.00 86.06 99 SER A CA 1
ATOM 741 C C . SER A 1 99 ? 26.048 -6.792 -12.573 1.00 86.06 99 SER A C 1
ATOM 743 O O . SER A 1 99 ? 25.680 -7.245 -13.647 1.00 86.06 99 SER A O 1
ATOM 745 N N . LEU A 1 100 ? 25.309 -6.888 -11.463 1.00 83.38 100 LEU A N 1
ATOM 746 C CA . LEU A 1 100 ? 24.001 -7.551 -11.393 1.00 83.38 100 LEU A CA 1
ATOM 747 C C . LEU A 1 100 ? 22.828 -6.562 -11.582 1.00 83.38 100 LEU A C 1
ATOM 749 O O . LEU A 1 100 ? 21.669 -6.984 -11.680 1.00 83.38 100 LEU A O 1
ATOM 753 N N . ASP A 1 101 ? 23.114 -5.252 -11.644 1.00 82.94 101 ASP A N 1
ATOM 754 C CA . ASP A 1 101 ? 22.118 -4.207 -11.891 1.00 82.94 101 ASP A CA 1
ATOM 755 C C . ASP A 1 101 ? 21.615 -4.281 -13.340 1.00 82.94 101 ASP A C 1
ATOM 757 O O . ASP A 1 101 ? 22.373 -4.174 -14.308 1.00 82.94 101 ASP A O 1
ATOM 761 N N . GLY A 1 102 ? 20.303 -4.440 -13.497 1.00 76.38 102 GLY A N 1
ATOM 762 C CA . GLY A 1 102 ? 19.612 -4.690 -14.761 1.00 76.38 102 GLY A CA 1
ATOM 763 C C . GLY A 1 102 ? 19.305 -6.142 -15.063 1.00 76.38 102 GLY A C 1
ATOM 764 O O . GLY A 1 102 ? 18.462 -6.380 -15.921 1.00 76.38 102 GLY A O 1
ATOM 765 N N . GLU A 1 103 ? 19.952 -7.083 -14.378 1.00 78.19 103 GLU A N 1
ATOM 766 C CA . GLU A 1 103 ? 19.668 -8.509 -14.531 1.00 78.19 103 GLU A CA 1
ATOM 767 C C . GLU A 1 103 ? 18.737 -8.985 -13.417 1.00 78.19 103 GLU A C 1
ATOM 769 O O . GLU A 1 103 ? 17.615 -9.407 -13.686 1.00 78.19 103 GLU A O 1
ATOM 774 N N . MET A 1 104 ? 19.160 -8.848 -12.156 1.00 78.38 104 MET A N 1
ATOM 775 C CA . MET A 1 104 ? 18.388 -9.337 -11.003 1.00 78.38 104 MET A CA 1
ATOM 776 C C . MET A 1 104 ? 17.648 -8.238 -10.245 1.00 78.38 104 MET A C 1
ATOM 778 O O . MET A 1 104 ? 16.626 -8.498 -9.616 1.00 78.38 104 MET A O 1
ATOM 782 N N . PHE A 1 105 ? 18.144 -7.006 -10.299 1.00 85.31 105 PHE A N 1
ATOM 783 C CA . PHE A 1 105 ? 17.566 -5.864 -9.598 1.00 85.31 105 PHE A CA 1
ATOM 784 C C . PHE A 1 105 ? 17.799 -4.576 -10.376 1.00 85.31 105 PHE A C 1
ATOM 786 O O . PHE A 1 105 ? 18.674 -4.522 -11.233 1.00 85.31 105 PHE A O 1
ATOM 793 N N . ILE A 1 106 ? 17.016 -3.538 -10.078 1.00 92.19 106 ILE A N 1
ATOM 794 C CA . ILE A 1 106 ? 17.206 -2.203 -10.654 1.00 92.19 106 ILE A CA 1
ATOM 795 C C . ILE A 1 106 ? 17.413 -1.218 -9.514 1.00 92.19 106 ILE A C 1
ATOM 797 O O . ILE A 1 106 ? 16.462 -0.848 -8.818 1.00 92.19 106 ILE A O 1
ATOM 801 N N . THR A 1 107 ? 18.662 -0.784 -9.330 1.00 93.88 107 THR A N 1
ATOM 802 C CA . THR A 1 107 ? 19.085 0.016 -8.166 1.00 93.88 107 THR A CA 1
ATOM 803 C C . THR A 1 107 ? 18.245 1.281 -8.003 1.00 93.88 107 THR A C 1
ATOM 805 O O . THR A 1 107 ? 17.811 1.605 -6.898 1.00 93.88 107 THR A O 1
ATOM 808 N N . ALA A 1 108 ? 17.950 1.969 -9.112 1.00 95.06 108 ALA A N 1
ATOM 809 C CA . ALA A 1 108 ? 17.145 3.190 -9.111 1.00 95.06 108 ALA A CA 1
ATOM 810 C C . ALA A 1 108 ? 15.709 2.955 -8.610 1.00 95.06 108 ALA A C 1
ATOM 812 O O . ALA A 1 108 ? 15.202 3.742 -7.810 1.00 95.06 108 ALA A O 1
ATOM 813 N N . ASN A 1 109 ? 15.071 1.858 -9.030 1.00 96.69 109 ASN A N 1
ATOM 814 C CA . ASN A 1 109 ? 13.707 1.530 -8.613 1.00 96.69 109 ASN A CA 1
ATOM 815 C C . ASN A 1 109 ? 13.677 1.126 -7.137 1.00 96.69 109 ASN A C 1
ATOM 817 O O . ASN A 1 109 ? 12.825 1.602 -6.396 1.00 96.69 109 ASN A O 1
ATOM 821 N N . ILE A 1 110 ? 14.643 0.321 -6.682 1.00 96.31 110 ILE A N 1
ATOM 822 C CA . ILE A 1 110 ? 14.745 -0.094 -5.274 1.00 96.31 110 ILE A CA 1
ATOM 823 C C . ILE A 1 110 ? 14.999 1.109 -4.363 1.00 96.31 110 ILE A C 1
ATOM 825 O O . ILE A 1 110 ? 14.329 1.262 -3.341 1.00 96.31 110 ILE A O 1
ATOM 829 N N . GLY A 1 111 ? 15.944 1.977 -4.736 1.00 96.69 111 GLY A N 1
ATOM 830 C CA . GLY A 1 111 ? 16.245 3.197 -3.991 1.00 96.69 111 GLY A CA 1
ATOM 831 C C . GLY A 1 111 ? 15.034 4.126 -3.909 1.00 96.69 111 GLY A C 1
ATOM 832 O O . GLY A 1 111 ? 14.731 4.647 -2.836 1.00 96.69 111 GLY A O 1
ATOM 833 N N . ALA A 1 112 ? 14.290 4.274 -5.010 1.00 97.56 112 ALA A N 1
ATOM 834 C CA . ALA A 1 112 ? 13.038 5.021 -5.020 1.00 97.56 112 ALA A CA 1
ATOM 835 C C . ALA A 1 112 ? 11.964 4.359 -4.145 1.00 97.56 112 ALA A C 1
ATOM 837 O O . ALA A 1 112 ? 11.362 5.042 -3.321 1.00 97.56 112 ALA A O 1
ATOM 838 N N . ALA A 1 113 ? 11.757 3.044 -4.250 1.00 97.69 113 ALA A N 1
ATOM 839 C CA . ALA A 1 113 ? 10.794 2.321 -3.423 1.00 97.69 113 ALA A CA 1
ATOM 840 C C . ALA A 1 113 ? 11.075 2.537 -1.929 1.00 97.69 113 ALA A C 1
ATOM 842 O O . ALA A 1 113 ? 10.206 2.989 -1.186 1.00 97.69 113 ALA A O 1
ATOM 843 N N . LEU A 1 114 ? 12.314 2.287 -1.500 1.00 97.81 114 LEU A N 1
ATOM 844 C CA . LEU A 1 114 ? 12.713 2.427 -0.104 1.00 97.81 114 LEU A CA 1
ATOM 845 C C . LEU A 1 114 ? 12.619 3.883 0.368 1.00 97.81 114 LEU A C 1
ATOM 847 O O . LEU A 1 114 ? 12.019 4.163 1.406 1.00 97.81 114 LEU A O 1
ATOM 851 N N . GLY A 1 115 ? 13.164 4.821 -0.410 1.00 98.25 115 GLY A N 1
ATOM 852 C CA . GLY A 1 115 ? 13.177 6.242 -0.070 1.00 98.25 115 GLY A CA 1
ATOM 853 C C . GLY A 1 115 ? 11.775 6.839 0.042 1.00 98.25 115 GLY A C 1
ATOM 854 O O . GLY A 1 115 ? 11.452 7.461 1.053 1.00 98.25 115 GLY A O 1
ATOM 855 N N . PHE A 1 116 ? 10.913 6.615 -0.954 1.00 98.62 116 PHE A N 1
ATOM 856 C CA . PHE A 1 116 ? 9.548 7.146 -0.953 1.00 98.62 116 PHE A CA 1
ATOM 857 C C . PHE A 1 116 ? 8.656 6.469 0.091 1.00 98.62 116 PHE A C 1
ATOM 859 O O . PHE A 1 116 ? 7.832 7.151 0.702 1.00 98.62 116 PHE A O 1
ATOM 866 N N . PHE A 1 117 ? 8.838 5.171 0.360 1.00 98.56 117 PHE A N 1
ATOM 867 C CA . PHE A 1 117 ? 8.126 4.491 1.443 1.00 98.56 117 PHE A CA 1
ATOM 868 C C . PHE A 1 117 ? 8.467 5.102 2.807 1.00 98.56 117 PHE A C 1
ATOM 870 O O . PHE A 1 117 ? 7.567 5.430 3.586 1.00 98.56 117 PHE A O 1
ATOM 877 N N . LEU A 1 118 ? 9.761 5.285 3.100 1.00 98.25 118 LEU A N 1
ATOM 878 C CA . LEU A 1 118 ? 10.216 5.870 4.364 1.00 98.25 118 LEU A CA 1
ATOM 879 C C . LEU A 1 118 ? 9.800 7.338 4.490 1.00 98.25 118 LEU A C 1
ATOM 881 O O . LEU A 1 118 ? 9.327 7.746 5.551 1.00 98.25 118 LEU A O 1
ATOM 885 N N . LEU A 1 119 ? 9.901 8.109 3.404 1.00 98.62 119 LEU A N 1
ATOM 886 C CA . LEU A 1 119 ? 9.439 9.495 3.351 1.00 98.62 119 LEU A CA 1
ATOM 887 C C . LEU A 1 119 ? 7.936 9.595 3.641 1.00 98.62 119 LEU A C 1
ATOM 889 O O . LEU A 1 119 ? 7.523 10.409 4.465 1.00 98.62 119 LEU A O 1
ATOM 893 N N . ALA A 1 120 ? 7.117 8.743 3.022 1.00 98.31 120 ALA A N 1
ATOM 894 C CA . ALA A 1 120 ? 5.680 8.706 3.272 1.00 98.31 120 ALA A CA 1
ATOM 895 C C . ALA A 1 120 ? 5.350 8.325 4.712 1.00 98.31 120 ALA A C 1
ATOM 897 O O . ALA A 1 120 ? 4.458 8.922 5.320 1.00 98.31 120 ALA A O 1
ATOM 898 N N . GLY A 1 121 ? 6.071 7.340 5.254 1.00 97.12 121 GLY A N 1
ATOM 899 C CA . GLY A 1 121 ? 5.930 6.923 6.640 1.00 97.12 121 GLY A CA 1
ATOM 900 C C . GLY A 1 121 ? 6.261 8.060 7.607 1.00 97.12 121 GLY A C 1
ATOM 901 O O . GLY A 1 121 ? 5.493 8.335 8.529 1.00 97.12 121 GLY A O 1
ATOM 902 N N . TRP A 1 122 ? 7.352 8.783 7.353 1.00 98.19 122 TRP A N 1
ATOM 903 C CA . TRP A 1 122 ? 7.742 9.944 8.146 1.00 98.19 122 TRP A CA 1
ATOM 904 C C . TRP A 1 122 ? 6.704 11.069 8.058 1.00 98.19 122 TRP A C 1
ATOM 906 O O . TRP A 1 122 ? 6.185 11.483 9.092 1.00 98.19 122 TRP A O 1
ATOM 916 N N . ILE A 1 123 ? 6.322 11.503 6.852 1.00 98.19 123 ILE A N 1
ATOM 917 C CA . ILE A 1 123 ? 5.337 12.581 6.652 1.00 98.19 123 ILE A CA 1
ATOM 918 C C . ILE A 1 123 ? 3.993 12.221 7.296 1.00 98.19 123 ILE A C 1
ATOM 920 O O . ILE A 1 123 ? 3.458 12.996 8.087 1.00 98.19 123 ILE A O 1
ATOM 924 N N . THR A 1 124 ? 3.456 11.034 6.995 1.00 97.69 124 THR A N 1
ATOM 925 C CA . THR A 1 124 ? 2.153 10.591 7.520 1.00 97.69 124 THR A CA 1
ATOM 926 C C . THR A 1 124 ? 2.197 10.445 9.041 1.00 97.69 124 THR A C 1
ATOM 928 O O . THR A 1 124 ? 1.245 10.819 9.721 1.00 97.69 124 THR A O 1
ATOM 931 N N . GLY A 1 125 ? 3.302 9.936 9.594 1.00 96.19 125 GLY A N 1
ATOM 932 C CA . GLY A 1 125 ? 3.472 9.779 11.037 1.00 96.19 125 GLY A CA 1
ATOM 933 C C . GLY A 1 125 ? 3.544 11.118 11.767 1.00 96.19 125 GLY A C 1
ATOM 934 O O . GLY A 1 125 ? 2.794 11.337 12.717 1.00 96.19 125 GLY A O 1
ATOM 935 N N . GLN A 1 126 ? 4.393 12.038 11.297 1.00 97.50 126 GLN A N 1
ATOM 936 C CA . GLN A 1 126 ? 4.571 13.345 11.936 1.00 97.50 126 GLN A CA 1
ATOM 937 C C . GLN A 1 126 ? 3.313 14.205 11.831 1.00 97.50 126 GLN A C 1
ATOM 939 O O . GLN A 1 126 ? 2.846 14.727 12.841 1.00 97.50 126 GLN A O 1
ATOM 944 N N . LEU A 1 127 ? 2.709 14.306 10.643 1.00 97.06 127 LEU A N 1
ATOM 945 C CA . LEU A 1 127 ? 1.441 15.023 10.478 1.00 97.06 127 LEU A CA 1
ATOM 946 C C . LEU A 1 127 ? 0.317 14.373 11.293 1.00 97.06 127 LEU A C 1
ATOM 948 O O . LEU A 1 127 ? -0.508 15.078 11.875 1.00 97.06 127 LEU A O 1
ATOM 952 N N . GLY A 1 128 ? 0.330 13.043 11.414 1.00 95.44 128 GLY A N 1
ATOM 953 C CA . GLY A 1 128 ? -0.590 12.295 12.262 1.00 95.44 128 GLY A CA 1
ATOM 954 C C . GLY A 1 128 ? -0.536 12.718 13.732 1.00 95.44 128 GLY A C 1
ATOM 955 O O . GLY A 1 128 ? -1.588 12.787 14.361 1.00 95.44 128 GLY A O 1
ATOM 956 N N . HIS A 1 129 ? 0.633 13.071 14.279 1.00 94.44 129 HIS A N 1
ATOM 957 C CA . HIS A 1 129 ? 0.745 13.568 15.658 1.00 94.44 129 HIS A CA 1
ATOM 958 C C . HIS A 1 129 ? 0.041 14.916 15.872 1.00 94.44 129 HIS A C 1
ATOM 960 O O . HIS A 1 129 ? -0.524 15.139 16.940 1.00 94.44 129 HIS A O 1
ATOM 966 N N . PHE A 1 130 ? 0.028 15.791 14.861 1.00 94.56 130 PHE A N 1
ATOM 967 C CA . PHE A 1 130 ? -0.636 17.097 14.939 1.00 94.56 130 PHE A CA 1
ATOM 968 C C . PHE A 1 130 ? -2.138 17.011 14.652 1.00 94.56 130 PHE A C 1
ATOM 970 O O . PHE A 1 130 ? -2.946 17.625 15.346 1.00 94.56 130 PHE A O 1
ATOM 977 N N . VAL A 1 131 ? -2.528 16.248 13.626 1.00 94.81 131 VAL A N 1
ATOM 978 C CA . VAL A 1 131 ? -3.932 16.137 13.204 1.00 94.81 131 VAL A CA 1
ATOM 979 C C . VAL A 1 131 ? -4.710 15.181 14.106 1.00 94.81 131 VAL A C 1
ATOM 981 O O . VAL A 1 131 ? -5.896 15.391 14.334 1.00 94.81 131 VAL A O 1
ATOM 984 N N . GLY A 1 132 ? -4.059 14.153 14.645 1.00 94.25 132 GLY A N 1
ATOM 985 C CA . GLY A 1 132 ? -4.676 13.048 15.367 1.00 94.25 132 GLY A CA 1
ATOM 986 C C . GLY A 1 132 ? -4.758 11.807 14.468 1.00 94.25 132 GLY A C 1
ATOM 987 O O . GLY A 1 132 ? -5.590 11.760 13.560 1.00 94.25 132 GLY A O 1
ATOM 988 N N . PRO A 1 133 ? -3.958 10.758 14.726 1.00 94.00 133 PRO A N 1
ATOM 989 C CA . PRO A 1 133 ? -3.682 9.710 13.741 1.00 94.00 133 PRO A CA 1
ATOM 990 C C . PRO A 1 133 ? -4.865 8.758 13.505 1.00 94.00 133 PRO A C 1
ATOM 992 O O . PRO A 1 133 ? -4.866 8.005 12.536 1.00 94.00 133 PRO A O 1
ATOM 995 N N . ARG A 1 134 ? -5.884 8.805 14.374 1.00 95.19 134 ARG A N 1
ATOM 996 C CA . ARG A 1 134 ? -7.143 8.055 14.245 1.00 95.19 134 ARG A CA 1
ATOM 997 C C . ARG A 1 134 ? -8.331 8.922 13.829 1.00 95.19 134 ARG A C 1
ATOM 999 O O . ARG A 1 134 ? -9.429 8.386 13.713 1.00 95.19 134 ARG A O 1
ATOM 1006 N N . ARG A 1 135 ? -8.163 10.243 13.655 1.00 95.50 135 ARG A N 1
ATOM 1007 C CA . ARG A 1 135 ? -9.282 11.110 13.256 1.00 95.50 135 ARG A CA 1
ATOM 1008 C C . ARG A 1 135 ? -9.802 10.668 11.898 1.00 95.50 135 ARG A C 1
ATOM 1010 O O . ARG A 1 135 ? -9.023 10.465 10.970 1.00 95.50 135 ARG A O 1
ATOM 1017 N N . ARG A 1 136 ? -11.120 10.555 11.770 1.00 95.81 136 ARG A N 1
ATOM 1018 C CA . ARG A 1 136 ? -11.760 10.054 10.552 1.00 95.81 136 ARG A CA 1
ATOM 1019 C C . ARG A 1 136 ? -11.361 10.852 9.311 1.00 95.81 136 ARG A C 1
ATOM 1021 O O . ARG A 1 136 ? -10.992 10.256 8.306 1.00 95.81 136 ARG A O 1
ATOM 1028 N N . ILE A 1 137 ? -11.357 12.183 9.396 1.00 95.88 137 ILE A N 1
ATOM 1029 C CA . ILE A 1 137 ? -10.931 13.056 8.294 1.00 95.88 137 ILE A CA 1
ATOM 1030 C C . ILE A 1 137 ? -9.490 12.789 7.864 1.00 95.88 137 ILE A C 1
ATOM 1032 O O . ILE A 1 137 ? -9.204 12.773 6.673 1.00 95.88 137 ILE A O 1
ATOM 1036 N N . TRP A 1 138 ? -8.593 12.525 8.817 1.00 97.12 138 TRP A N 1
ATOM 1037 C CA . TRP A 1 138 ? -7.205 12.191 8.520 1.00 97.12 138 TRP A CA 1
ATOM 1038 C C . TRP A 1 138 ? -7.120 10.876 7.748 1.00 97.12 138 TRP A C 1
ATOM 1040 O O . TRP A 1 138 ? -6.494 10.825 6.691 1.00 97.12 138 TRP A O 1
ATOM 1050 N N . LEU A 1 139 ? -7.834 9.850 8.220 1.00 96.81 139 LEU A N 1
ATOM 1051 C CA . LEU A 1 139 ? -7.857 8.538 7.578 1.00 96.81 139 LEU A CA 1
ATOM 1052 C C . LEU A 1 139 ? -8.421 8.598 6.151 1.00 96.81 139 LEU A C 1
ATOM 1054 O O . LEU A 1 139 ? -7.828 8.042 5.223 1.00 96.81 139 LEU A O 1
ATOM 1058 N N . ILE A 1 140 ? -9.529 9.321 5.960 1.00 97.38 140 ILE A N 1
ATOM 1059 C CA . ILE A 1 140 ? -10.162 9.528 4.650 1.00 97.38 140 ILE A CA 1
ATOM 1060 C C . ILE A 1 140 ? -9.207 10.264 3.710 1.00 97.38 140 ILE A C 1
ATOM 1062 O O . ILE A 1 140 ? -8.948 9.782 2.610 1.00 97.38 140 ILE A O 1
ATOM 1066 N N . CYS A 1 141 ? -8.651 11.402 4.137 1.00 97.75 141 CYS A N 1
ATOM 1067 C CA . CYS A 1 141 ? -7.756 12.208 3.308 1.00 97.75 141 CYS A CA 1
ATOM 1068 C C . CYS A 1 141 ? -6.501 11.430 2.904 1.00 97.75 141 CYS A C 1
ATOM 1070 O O . CYS A 1 141 ? -6.113 11.463 1.736 1.00 97.75 141 CYS A O 1
ATOM 1072 N N . CYS A 1 142 ? -5.886 10.690 3.831 1.00 97.62 142 CYS A N 1
ATOM 1073 C CA . CYS A 1 142 ? -4.728 9.866 3.513 1.00 97.62 142 CYS A CA 1
ATOM 1074 C C . CYS A 1 142 ? -5.083 8.731 2.543 1.00 97.62 142 CYS A C 1
ATOM 1076 O O . CYS A 1 142 ? -4.381 8.560 1.552 1.00 97.62 142 CYS A O 1
ATOM 1078 N N . ASN A 1 143 ? -6.170 7.981 2.764 1.00 97.81 143 ASN A N 1
ATOM 1079 C CA . ASN A 1 143 ? -6.573 6.903 1.847 1.00 97.81 143 ASN A CA 1
ATOM 1080 C C . ASN A 1 143 ? -6.983 7.437 0.464 1.00 97.81 143 ASN A C 1
ATOM 1082 O O . ASN A 1 143 ? -6.657 6.826 -0.555 1.00 97.81 143 ASN A O 1
ATOM 1086 N N . PHE A 1 144 ? -7.634 8.600 0.403 1.00 98.38 144 PHE A N 1
ATOM 1087 C CA . PHE A 1 144 ? -7.958 9.272 -0.854 1.00 98.38 144 PHE A CA 1
ATOM 1088 C C . PHE A 1 144 ? -6.689 9.687 -1.608 1.00 98.38 144 PHE A C 1
ATOM 1090 O O . PHE A 1 144 ? -6.517 9.312 -2.766 1.00 98.38 144 PHE A O 1
ATOM 1097 N N . ALA A 1 145 ? -5.752 10.367 -0.937 1.00 98.44 145 ALA A N 1
ATOM 1098 C CA . ALA A 1 145 ? -4.476 10.760 -1.532 1.00 98.44 145 ALA A CA 1
ATOM 1099 C C . ALA A 1 145 ? -3.683 9.542 -2.030 1.00 98.44 145 ALA A C 1
ATOM 1101 O O . ALA A 1 145 ? -3.222 9.529 -3.168 1.00 98.44 145 ALA A O 1
ATOM 1102 N N . GLN A 1 146 ? -3.592 8.480 -1.224 1.00 98.38 146 GLN A N 1
ATOM 1103 C CA . GLN A 1 146 ? -2.980 7.211 -1.629 1.00 98.38 146 GLN A CA 1
ATOM 1104 C C . GLN A 1 146 ? -3.643 6.630 -2.881 1.00 98.38 146 GLN A C 1
ATOM 1106 O O . GLN A 1 146 ? -2.946 6.177 -3.783 1.00 98.38 146 GLN A O 1
ATOM 1111 N N . SER A 1 147 ? -4.974 6.662 -2.961 1.00 98.44 147 SER A N 1
ATOM 1112 C CA . SER A 1 147 ? -5.713 6.176 -4.131 1.00 98.44 147 SER A CA 1
ATOM 1113 C C . SER A 1 147 ? -5.367 6.985 -5.379 1.00 98.44 147 SER A C 1
ATOM 1115 O O . SER A 1 147 ? -5.071 6.398 -6.416 1.00 98.44 147 SER A O 1
ATOM 1117 N N . CYS A 1 148 ? -5.310 8.318 -5.276 1.00 98.75 148 CYS A N 1
ATOM 1118 C CA . CYS A 1 148 ? -4.876 9.188 -6.371 1.00 98.75 148 CYS A CA 1
ATOM 1119 C C . CYS A 1 148 ? -3.451 8.868 -6.844 1.00 98.75 148 CYS A C 1
ATOM 1121 O O . CYS A 1 148 ? -3.211 8.832 -8.049 1.00 98.75 148 CYS A O 1
ATOM 1123 N N . LEU A 1 149 ? -2.520 8.590 -5.924 1.00 98.75 149 LEU A N 1
ATOM 1124 C CA . LEU A 1 149 ? -1.149 8.198 -6.276 1.00 98.75 149 LEU A CA 1
ATOM 1125 C C . LEU A 1 149 ? -1.120 6.870 -7.047 1.00 98.75 149 LEU A C 1
ATOM 1127 O O . LEU A 1 149 ? -0.397 6.757 -8.035 1.00 98.75 149 LEU A O 1
ATOM 1131 N N . VAL A 1 150 ? -1.934 5.885 -6.651 1.00 98.69 150 VAL A N 1
ATOM 1132 C CA . VAL A 1 150 ? -2.022 4.591 -7.353 1.00 98.69 150 VAL A CA 1
ATOM 1133 C C . VAL A 1 150 ? -2.717 4.741 -8.714 1.00 98.69 150 VAL A C 1
ATOM 1135 O O . VAL A 1 150 ? -2.262 4.147 -9.689 1.00 98.69 150 VAL A O 1
ATOM 1138 N N . PHE A 1 151 ? -3.750 5.587 -8.837 1.00 98.75 151 PHE A N 1
ATOM 1139 C CA . PHE A 1 151 ? -4.336 5.940 -10.139 1.00 98.75 151 PHE A CA 1
ATOM 1140 C C . PHE A 1 151 ? -3.310 6.612 -11.060 1.00 98.75 151 PHE A C 1
ATOM 1142 O O . PHE A 1 151 ? -3.228 6.272 -12.239 1.00 98.75 151 PHE A O 1
ATOM 1149 N N . ALA A 1 152 ? -2.503 7.536 -10.531 1.00 98.62 152 ALA A N 1
ATOM 1150 C CA . ALA A 1 152 ? -1.439 8.184 -11.290 1.00 98.62 152 ALA A CA 1
ATOM 1151 C C . ALA A 1 152 ? -0.377 7.171 -11.744 1.00 98.62 152 ALA A C 1
ATOM 1153 O O . ALA A 1 152 ? 0.016 7.182 -12.908 1.00 98.62 152 ALA A O 1
ATOM 1154 N N . ALA A 1 153 ? 0.029 6.251 -10.866 1.00 98.31 153 ALA A N 1
ATOM 1155 C CA . ALA A 1 153 ? 0.937 5.159 -11.203 1.00 98.31 153 ALA A CA 1
ATOM 1156 C C . ALA A 1 153 ? 0.374 4.273 -12.331 1.00 98.31 153 ALA A C 1
ATOM 1158 O O . ALA A 1 153 ? 1.067 4.021 -13.318 1.00 98.31 153 ALA A O 1
ATOM 1159 N N . ALA A 1 154 ? -0.901 3.879 -12.242 1.00 98.25 154 ALA A N 1
ATOM 1160 C CA . ALA A 1 154 ? -1.583 3.112 -13.284 1.00 98.25 154 ALA A CA 1
ATOM 1161 C C . ALA A 1 154 ? -1.630 3.871 -14.623 1.00 98.25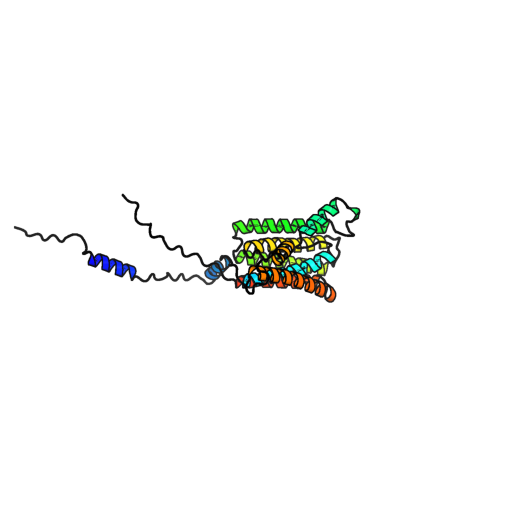 154 ALA A C 1
ATOM 1163 O O . ALA A 1 154 ? -1.344 3.294 -15.671 1.00 98.25 154 ALA A O 1
ATOM 1164 N N . ALA A 1 155 ? -1.932 5.174 -14.598 1.00 98.31 155 ALA A N 1
ATOM 1165 C CA . ALA A 1 155 ? -1.986 6.014 -15.792 1.00 98.31 155 ALA A CA 1
ATOM 1166 C C . ALA A 1 155 ? -0.608 6.201 -16.449 1.00 98.31 155 ALA A C 1
ATOM 1168 O O . ALA A 1 155 ? -0.498 6.138 -17.674 1.00 98.31 155 ALA A O 1
ATOM 1169 N N . ILE A 1 156 ? 0.448 6.400 -15.651 1.00 97.81 156 ILE A N 1
ATOM 1170 C CA . ILE A 1 156 ? 1.827 6.495 -16.150 1.00 97.81 156 ILE A CA 1
ATOM 1171 C C . ILE A 1 156 ? 2.234 5.172 -16.794 1.00 97.81 156 ILE A C 1
ATOM 1173 O O . ILE A 1 156 ? 2.695 5.181 -17.933 1.00 97.81 156 ILE A O 1
ATOM 1177 N N . GLN A 1 157 ? 2.012 4.042 -16.116 1.00 96.69 157 GLN A N 1
ATOM 1178 C CA . GLN A 1 157 ? 2.343 2.721 -16.653 1.00 96.69 157 GLN A CA 1
ATOM 1179 C C . GLN A 1 157 ? 1.551 2.417 -17.935 1.00 96.69 157 GLN A C 1
ATOM 1181 O O . GLN A 1 157 ? 2.117 1.910 -18.899 1.00 96.69 157 GLN A O 1
ATOM 1186 N N . TYR A 1 158 ? 0.263 2.775 -17.989 1.00 96.94 158 TYR A N 1
ATOM 1187 C CA . TYR A 1 158 ? -0.568 2.600 -19.183 1.00 96.94 158 TYR A CA 1
ATOM 1188 C C . TYR A 1 158 ? -0.052 3.409 -20.381 1.00 96.94 158 TYR A C 1
ATOM 1190 O O . TYR A 1 158 ? -0.014 2.901 -21.497 1.00 96.94 158 TYR A O 1
ATOM 1198 N N . ARG A 1 159 ? 0.360 4.667 -20.164 1.00 97.00 159 ARG A N 1
ATOM 1199 C CA . ARG A 1 159 ? 0.806 5.557 -21.249 1.00 97.00 159 ARG A CA 1
ATOM 1200 C C . ARG A 1 159 ? 2.247 5.327 -21.689 1.00 97.00 159 ARG A C 1
ATOM 1202 O O . ARG A 1 159 ? 2.531 5.447 -22.876 1.00 97.00 159 ARG A O 1
ATOM 1209 N N . ALA A 1 160 ? 3.150 5.084 -20.746 1.00 94.19 160 ALA A N 1
ATOM 1210 C CA . ALA A 1 160 ? 4.578 4.926 -21.016 1.00 94.19 160 ALA A CA 1
ATOM 1211 C C . ALA A 1 160 ? 4.967 3.469 -21.319 1.00 94.19 160 ALA A C 1
ATOM 1213 O O . ALA A 1 160 ? 6.064 3.223 -21.815 1.00 94.19 160 ALA A O 1
ATOM 1214 N N . GLY A 1 161 ? 4.080 2.514 -21.023 1.00 92.56 161 GLY A N 1
ATOM 1215 C CA . GLY A 1 161 ? 4.387 1.092 -21.059 1.00 92.56 161 GLY A CA 1
ATOM 1216 C C . GLY A 1 161 ? 5.273 0.653 -19.890 1.00 92.56 161 GLY A C 1
ATOM 1217 O O . GLY A 1 161 ? 5.624 1.428 -18.994 1.00 92.56 161 GLY A O 1
ATOM 1218 N N . ILE A 1 162 ? 5.638 -0.627 -19.899 1.00 93.19 162 ILE A N 1
ATOM 1219 C CA . ILE A 1 162 ? 6.524 -1.218 -18.895 1.00 93.19 162 ILE A CA 1
ATOM 1220 C C . ILE A 1 162 ? 7.950 -1.166 -19.441 1.00 93.19 162 ILE A C 1
ATOM 1222 O O . ILE A 1 162 ? 8.345 -1.964 -20.286 1.00 93.19 162 ILE A O 1
ATOM 1226 N N . ALA A 1 163 ? 8.720 -0.192 -18.961 1.00 92.00 163 ALA A N 1
ATOM 1227 C CA . ALA A 1 163 ? 10.143 -0.061 -19.242 1.00 92.00 163 ALA A CA 1
ATOM 1228 C C . ALA A 1 163 ? 10.889 0.067 -17.915 1.00 92.00 163 ALA A C 1
ATOM 1230 O O . ALA A 1 163 ? 10.995 1.161 -17.359 1.00 92.00 163 ALA A O 1
ATOM 1231 N N . ALA A 1 164 ? 11.388 -1.057 -17.399 1.00 90.25 164 ALA A N 1
ATOM 1232 C CA . ALA A 1 164 ? 11.908 -1.166 -16.036 1.00 90.25 164 ALA A CA 1
ATOM 1233 C C . ALA A 1 164 ? 13.073 -0.196 -15.736 1.00 90.25 164 ALA A C 1
ATOM 1235 O O . ALA A 1 164 ? 13.234 0.258 -14.605 1.00 90.25 164 ALA A O 1
ATOM 1236 N N . ARG A 1 165 ? 13.844 0.185 -16.764 1.00 92.25 165 ARG A N 1
ATOM 1237 C CA . ARG A 1 165 ? 14.945 1.163 -16.711 1.00 92.25 165 ARG A CA 1
ATOM 1238 C C . ARG A 1 165 ? 14.532 2.520 -17.283 1.00 92.25 165 ARG A C 1
ATOM 1240 O O . ARG A 1 165 ? 15.098 2.992 -18.265 1.00 92.25 165 ARG A O 1
ATOM 1247 N N . SER A 1 166 ? 13.510 3.138 -16.703 1.00 94.75 166 SER A N 1
ATOM 1248 C CA . SER A 1 166 ? 13.015 4.441 -17.158 1.00 94.75 166 SER A CA 1
ATOM 1249 C C . SER A 1 166 ? 12.654 5.359 -15.996 1.00 94.75 166 SER A C 1
ATOM 1251 O O . SER A 1 166 ? 12.349 4.908 -14.892 1.00 94.75 166 SER A O 1
ATOM 1253 N N . ALA A 1 167 ? 12.617 6.667 -16.262 1.00 95.88 167 ALA A N 1
ATOM 1254 C CA . ALA A 1 167 ? 12.090 7.637 -15.304 1.00 95.88 167 ALA A CA 1
ATOM 1255 C C . ALA A 1 167 ? 10.620 7.347 -14.944 1.00 95.88 167 ALA A C 1
ATOM 1257 O O . ALA A 1 167 ? 10.204 7.585 -13.813 1.00 95.88 167 ALA A O 1
ATOM 1258 N N . ALA A 1 168 ? 9.849 6.778 -15.881 1.00 96.75 168 ALA A N 1
ATOM 1259 C CA . ALA A 1 168 ? 8.480 6.341 -15.629 1.00 96.75 168 ALA A CA 1
ATOM 1260 C C . ALA A 1 168 ? 8.424 5.184 -14.618 1.00 96.75 168 ALA A C 1
ATOM 1262 O O . ALA A 1 168 ? 7.592 5.226 -13.718 1.00 96.75 168 ALA A O 1
ATOM 1263 N N . ALA A 1 169 ? 9.326 4.199 -14.701 1.00 96.75 169 ALA A N 1
ATOM 1264 C CA . ALA A 1 169 ? 9.414 3.112 -13.721 1.00 96.75 169 ALA A CA 1
ATOM 1265 C C . ALA A 1 169 ? 9.754 3.624 -12.316 1.00 96.75 169 ALA A C 1
ATOM 1267 O O . ALA A 1 169 ? 9.100 3.238 -11.347 1.00 96.75 169 ALA A O 1
ATOM 1268 N N . VAL A 1 170 ? 10.710 4.553 -12.213 1.00 97.75 170 VAL A N 1
ATOM 1269 C CA . VAL A 1 170 ? 11.058 5.214 -10.945 1.00 97.75 170 VAL A CA 1
ATOM 1270 C C . VAL A 1 170 ? 9.855 5.974 -10.380 1.00 97.75 170 VAL A C 1
ATOM 1272 O O . VAL A 1 170 ? 9.552 5.847 -9.194 1.00 97.75 170 VAL A O 1
ATOM 1275 N N . ALA A 1 171 ? 9.130 6.717 -11.222 1.00 98.12 171 ALA A N 1
ATOM 1276 C CA . ALA A 1 171 ? 7.933 7.449 -10.815 1.00 98.12 171 ALA A CA 1
ATOM 1277 C C . ALA A 1 171 ? 6.815 6.508 -10.339 1.00 98.12 171 ALA A C 1
ATOM 1279 O O . ALA A 1 171 ? 6.282 6.704 -9.251 1.00 98.12 171 ALA A O 1
ATOM 1280 N N . VAL A 1 172 ? 6.489 5.463 -11.108 1.00 98.25 172 VAL A N 1
ATOM 1281 C CA . VAL A 1 172 ? 5.477 4.458 -10.736 1.00 98.25 172 VAL A CA 1
ATOM 1282 C C . VAL A 1 172 ? 5.843 3.804 -9.407 1.00 98.25 172 VAL A C 1
ATOM 1284 O O . VAL A 1 172 ? 5.031 3.789 -8.484 1.00 98.25 172 VAL A O 1
ATOM 1287 N N . THR A 1 173 ? 7.083 3.336 -9.277 1.00 97.88 173 THR A N 1
ATOM 1288 C CA . THR A 1 173 ? 7.573 2.682 -8.061 1.00 97.88 173 THR A CA 1
ATOM 1289 C C . THR A 1 173 ? 7.512 3.620 -6.857 1.00 97.88 173 THR A C 1
ATOM 1291 O O . THR A 1 173 ? 7.001 3.237 -5.807 1.00 97.88 173 THR A O 1
ATOM 1294 N N . GLY A 1 174 ? 7.965 4.867 -7.009 1.00 98.50 174 GLY A N 1
ATOM 1295 C CA . GLY A 1 174 ? 7.921 5.873 -5.950 1.00 98.50 174 GLY A CA 1
ATOM 1296 C C . GLY A 1 174 ? 6.495 6.209 -5.507 1.00 98.50 174 GLY A C 1
ATOM 1297 O O . GLY A 1 174 ? 6.231 6.279 -4.310 1.00 98.50 174 GLY A O 1
ATOM 1298 N N . LEU A 1 175 ? 5.553 6.352 -6.446 1.00 98.69 175 LEU A N 1
ATOM 1299 C CA . LEU A 1 175 ? 4.139 6.615 -6.146 1.00 98.69 175 LEU A CA 1
ATOM 1300 C C . LEU A 1 175 ? 3.490 5.458 -5.374 1.00 98.69 175 LEU A C 1
ATOM 1302 O O . LEU A 1 175 ? 2.830 5.692 -4.358 1.00 98.69 175 LEU A O 1
ATOM 1306 N N . LEU A 1 176 ? 3.697 4.217 -5.829 1.00 98.56 176 LEU A N 1
ATOM 1307 C CA . LEU A 1 176 ? 3.173 3.022 -5.162 1.00 98.56 176 LEU A CA 1
ATOM 1308 C C . LEU A 1 176 ? 3.788 2.852 -3.767 1.00 98.56 176 LEU A C 1
ATOM 1310 O O . LEU A 1 176 ? 3.068 2.639 -2.790 1.00 98.56 176 LEU A O 1
ATOM 1314 N N . ALA A 1 177 ? 5.105 3.019 -3.653 1.00 98.50 177 ALA A N 1
ATOM 1315 C CA . ALA A 1 177 ? 5.811 2.895 -2.387 1.00 98.50 177 ALA A CA 1
ATOM 1316 C C . ALA A 1 177 ? 5.421 3.993 -1.390 1.00 98.50 177 ALA A C 1
ATOM 1318 O O . ALA A 1 177 ? 5.209 3.703 -0.212 1.00 98.50 177 ALA A O 1
ATOM 1319 N N . PHE A 1 178 ? 5.234 5.235 -1.851 1.00 98.75 178 PHE A N 1
ATOM 1320 C CA . PHE A 1 178 ? 4.724 6.320 -1.012 1.00 98.75 178 PHE A CA 1
ATOM 1321 C C . PHE A 1 178 ? 3.317 5.995 -0.493 1.00 98.75 178 PHE A C 1
ATOM 1323 O O . PHE A 1 178 ? 3.039 6.105 0.705 1.00 98.75 178 PHE A O 1
ATOM 1330 N N . ALA A 1 179 ? 2.426 5.539 -1.380 1.00 98.50 179 ALA A N 1
ATOM 1331 C CA . ALA A 1 179 ? 1.076 5.151 -0.993 1.00 98.50 179 ALA A CA 1
ATOM 1332 C C . ALA A 1 179 ? 1.087 4.012 0.044 1.00 98.50 179 ALA A C 1
ATOM 1334 O O . ALA A 1 179 ? 0.358 4.068 1.039 1.00 98.50 179 ALA A O 1
ATOM 1335 N N . SER A 1 180 ? 1.950 3.011 -0.148 1.00 97.88 180 SER A N 1
ATOM 1336 C CA . SER A 1 180 ? 2.115 1.897 0.786 1.00 97.88 180 SER A CA 1
ATOM 1337 C C . SER A 1 180 ? 2.704 2.329 2.133 1.00 97.88 180 SER A C 1
ATOM 1339 O O . SER A 1 180 ? 2.220 1.881 3.172 1.00 97.88 180 SER A O 1
ATOM 1341 N N . GLY A 1 181 ? 3.719 3.197 2.151 1.00 97.75 181 GLY A N 1
ATOM 1342 C CA . GLY A 1 181 ? 4.349 3.670 3.388 1.00 97.75 181 GLY A CA 1
ATOM 1343 C C . GLY A 1 181 ? 3.367 4.433 4.275 1.00 97.75 181 GLY A C 1
ATOM 1344 O O . GLY A 1 181 ? 3.259 4.170 5.474 1.00 97.75 181 GLY A O 1
ATOM 1345 N N . SER A 1 182 ? 2.561 5.309 3.667 1.00 97.69 182 SER A N 1
ATOM 1346 C CA . SER A 1 182 ? 1.478 6.010 4.362 1.00 97.69 182 SER A CA 1
ATOM 1347 C C . SER A 1 182 ? 0.415 5.041 4.910 1.00 97.69 182 SER A C 1
ATOM 1349 O O . SER A 1 182 ? -0.057 5.207 6.037 1.00 97.69 182 SER A O 1
ATOM 1351 N N . GLN A 1 183 ? 0.054 3.994 4.157 1.00 97.56 183 GLN A N 1
ATOM 1352 C CA . GLN A 1 183 ? -0.926 2.988 4.589 1.00 97.56 183 GLN A CA 1
ATOM 1353 C C . GLN A 1 183 ? -0.456 2.216 5.826 1.00 97.56 183 GLN A C 1
ATOM 1355 O O . GLN A 1 183 ? -1.224 2.056 6.774 1.00 97.56 183 GLN A O 1
ATOM 1360 N N . VAL A 1 184 ? 0.805 1.778 5.845 1.00 95.88 184 VAL A N 1
ATOM 1361 C CA . VAL A 1 184 ? 1.375 1.024 6.975 1.00 95.88 184 VAL A CA 1
ATOM 1362 C C . VAL A 1 184 ? 1.410 1.865 8.255 1.00 95.88 184 VAL A C 1
ATOM 1364 O O . VAL A 1 184 ? 1.225 1.341 9.353 1.00 95.88 184 VAL A O 1
ATOM 1367 N N . VAL A 1 185 ? 1.607 3.181 8.148 1.00 95.62 185 VAL A N 1
ATOM 1368 C CA . VAL A 1 185 ? 1.520 4.075 9.313 1.00 95.62 185 VAL A CA 1
ATOM 1369 C C . VAL A 1 185 ? 0.088 4.181 9.837 1.00 95.62 185 VAL A C 1
ATOM 1371 O O . VAL A 1 185 ? -0.126 4.097 11.047 1.00 95.62 185 VAL A O 1
ATOM 1374 N N . GLN A 1 186 ? -0.901 4.314 8.951 1.00 94.81 186 GLN A N 1
ATOM 1375 C CA . GLN A 1 186 ? -2.305 4.375 9.363 1.00 94.81 186 GLN A CA 1
ATOM 1376 C C . GLN A 1 186 ? -2.795 3.065 9.996 1.00 94.81 186 GLN A C 1
ATOM 1378 O O . GLN A 1 186 ? -3.493 3.108 11.009 1.00 94.81 186 GLN A O 1
ATOM 1383 N N . SER A 1 187 ? -2.404 1.903 9.459 1.00 94.06 187 SER A N 1
ATOM 1384 C CA . SER A 1 187 ? -2.796 0.605 10.031 1.00 94.06 187 SER A CA 1
ATOM 1385 C C . SER A 1 187 ? -2.293 0.447 11.469 1.00 94.06 187 SER A C 1
ATOM 1387 O O . SER A 1 187 ? -3.041 0.017 12.349 1.00 94.06 187 SER A O 1
ATOM 1389 N N . ARG A 1 188 ? -1.062 0.900 11.746 1.00 91.94 188 ARG A N 1
ATOM 1390 C CA . ARG A 1 188 ? -0.498 0.934 13.104 1.00 91.94 188 ARG A CA 1
ATOM 1391 C C . ARG A 1 188 ? -1.281 1.850 14.045 1.00 91.94 188 ARG A C 1
ATOM 1393 O O . ARG A 1 188 ? -1.481 1.491 15.203 1.00 91.94 188 ARG A O 1
ATOM 1400 N N . ALA A 1 189 ? -1.758 2.998 13.563 1.00 90.81 189 ALA A N 1
ATOM 1401 C CA . ALA A 1 189 ? -2.545 3.925 14.375 1.00 90.81 189 ALA A CA 1
ATOM 1402 C C . ALA A 1 189 ? -3.907 3.351 14.805 1.00 90.81 189 ALA A C 1
ATOM 1404 O O . ALA A 1 189 ? -4.405 3.705 15.870 1.00 90.81 189 ALA A O 1
ATOM 1405 N N . LEU A 1 190 ? -4.501 2.450 14.015 1.00 89.88 190 LEU A N 1
ATOM 1406 C CA . LEU A 1 190 ? -5.826 1.859 14.256 1.00 89.88 190 LEU A CA 1
ATOM 1407 C C . LEU A 1 190 ? -5.844 0.724 15.300 1.00 89.88 190 LEU A C 1
ATOM 1409 O O . LEU A 1 190 ? -6.877 0.080 15.481 1.00 89.88 190 LEU A O 1
ATOM 1413 N N . ALA A 1 191 ? -4.725 0.472 15.992 1.00 80.50 191 ALA A N 1
ATOM 1414 C CA . ALA A 1 191 ? -4.596 -0.512 17.078 1.00 80.50 191 ALA A CA 1
ATOM 1415 C C . ALA A 1 191 ? -5.089 -1.937 16.731 1.00 80.50 191 ALA A C 1
ATOM 1417 O O . ALA A 1 191 ? -5.448 -2.717 17.611 1.00 80.50 191 ALA A O 1
ATOM 1418 N N . THR A 1 192 ? -5.095 -2.285 15.442 1.00 84.12 192 THR A N 1
ATOM 1419 C CA . THR A 1 192 ? -5.359 -3.637 14.928 1.00 84.12 192 THR A CA 1
ATOM 1420 C C . THR A 1 192 ? -4.027 -4.204 14.450 1.00 84.12 192 THR A C 1
ATOM 1422 O O . THR A 1 192 ? -3.767 -4.328 13.255 1.00 84.12 192 THR A O 1
ATOM 1425 N N . THR A 1 193 ? -3.127 -4.432 15.409 1.00 80.50 193 THR A N 1
ATOM 1426 C CA . THR A 1 193 ? -1.702 -4.702 15.161 1.00 80.50 193 THR A CA 1
ATOM 1427 C C . THR A 1 193 ? -1.463 -5.987 14.376 1.00 80.50 193 THR A C 1
ATOM 1429 O O . THR A 1 193 ? -0.426 -6.118 13.732 1.00 80.50 193 THR A O 1
ATOM 1432 N N . GLU A 1 194 ? -2.432 -6.904 14.373 1.00 89.00 194 GLU A N 1
ATOM 1433 C CA . GLU A 1 194 ? -2.367 -8.151 13.617 1.00 89.00 194 GLU A CA 1
ATOM 1434 C C . GLU A 1 194 ? -2.500 -7.954 12.096 1.00 89.00 194 GLU A C 1
ATOM 1436 O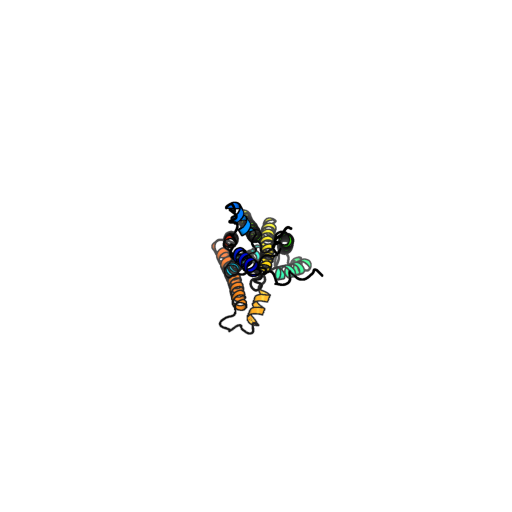 O . GLU A 1 194 ? -2.088 -8.830 11.337 1.00 89.00 194 GLU A O 1
ATOM 1441 N N . ILE A 1 195 ? -3.056 -6.822 11.636 1.00 91.75 195 ILE A N 1
ATOM 1442 C CA . ILE A 1 195 ? -3.251 -6.513 10.210 1.00 91.75 195 ILE A CA 1
ATOM 1443 C C . ILE A 1 195 ? -2.352 -5.335 9.826 1.00 91.75 195 ILE A C 1
ATOM 1445 O O . ILE A 1 195 ? -2.758 -4.175 9.802 1.00 91.75 195 ILE A O 1
ATOM 1449 N N . SER A 1 196 ? -1.095 -5.639 9.506 1.00 90.94 196 SER A N 1
ATOM 1450 C CA . SER A 1 196 ? -0.090 -4.621 9.169 1.00 90.94 196 SER A CA 1
ATOM 1451 C C . SER A 1 196 ? -0.273 -4.013 7.773 1.00 90.94 196 SER A C 1
ATOM 1453 O O . SER A 1 196 ? 0.217 -2.913 7.512 1.00 90.94 196 SER A O 1
ATOM 1455 N N . THR A 1 197 ? -0.996 -4.711 6.890 1.00 93.94 197 THR A N 1
ATOM 1456 C CA . THR A 1 197 ? -1.242 -4.416 5.464 1.00 93.94 197 THR A CA 1
ATOM 1457 C C . THR A 1 197 ? -0.064 -4.581 4.496 1.00 93.94 197 THR A C 1
ATOM 1459 O O . THR A 1 197 ? -0.263 -4.402 3.297 1.00 93.94 197 THR A O 1
ATOM 1462 N N . ALA A 1 198 ? 1.129 -4.953 4.979 1.00 90.06 198 ALA A N 1
ATOM 1463 C CA . ALA A 1 198 ? 2.315 -5.184 4.133 1.00 90.06 198 ALA A CA 1
ATOM 1464 C C . ALA A 1 198 ? 3.331 -6.174 4.741 1.00 90.06 198 ALA A C 1
ATOM 1466 O O . ALA A 1 198 ? 3.905 -7.005 4.045 1.00 90.06 198 ALA A O 1
ATOM 1467 N N . MET A 1 199 ? 3.559 -6.122 6.058 1.00 88.44 199 MET A N 1
ATOM 1468 C CA . MET A 1 199 ? 4.575 -6.934 6.740 1.00 88.44 199 MET A CA 1
ATOM 1469 C C . MET A 1 199 ? 4.004 -8.306 7.126 1.00 88.44 199 MET A C 1
ATOM 1471 O O . MET A 1 199 ? 3.301 -8.419 8.134 1.00 88.44 199 MET A O 1
ATOM 1475 N N . ALA A 1 200 ? 4.298 -9.336 6.326 1.00 92.06 200 ALA A N 1
ATOM 1476 C CA . ALA A 1 200 ? 3.731 -10.679 6.488 1.00 92.06 200 ALA A CA 1
ATOM 1477 C C . ALA A 1 200 ? 4.486 -11.597 7.462 1.00 92.06 200 ALA A C 1
ATOM 1479 O O . ALA A 1 200 ? 3.862 -12.419 8.128 1.00 92.06 200 ALA A O 1
ATOM 1480 N N . THR A 1 201 ? 5.812 -11.468 7.568 1.00 93.12 201 THR A N 1
ATOM 1481 C CA . THR A 1 201 ? 6.668 -12.427 8.293 1.00 93.12 201 THR A CA 1
ATOM 1482 C C . THR A 1 201 ? 6.259 -12.610 9.751 1.00 93.12 201 THR A C 1
ATOM 1484 O O . THR A 1 201 ? 6.076 -13.739 10.196 1.00 93.12 201 THR A O 1
ATOM 1487 N N . ALA A 1 202 ? 6.057 -11.508 10.481 1.00 92.00 202 ALA A N 1
ATOM 1488 C CA . ALA A 1 202 ? 5.627 -11.569 11.876 1.00 92.00 202 ALA A CA 1
ATOM 1489 C C . ALA A 1 202 ? 4.248 -12.233 12.012 1.00 92.00 202 ALA A C 1
ATOM 1491 O O . ALA A 1 202 ? 4.064 -13.071 12.881 1.00 92.00 202 ALA A O 1
ATOM 1492 N N . ALA A 1 203 ? 3.305 -11.945 11.108 1.00 93.62 203 ALA A N 1
ATOM 1493 C CA . ALA A 1 203 ? 1.977 -12.554 11.150 1.00 93.62 203 ALA A CA 1
ATOM 1494 C C . ALA A 1 203 ? 2.005 -14.066 10.877 1.00 93.62 203 ALA A C 1
ATOM 1496 O O . ALA A 1 203 ? 1.242 -14.796 11.504 1.00 93.62 203 ALA A O 1
ATOM 1497 N N . TRP A 1 204 ? 2.876 -14.537 9.974 1.00 95.12 204 TRP A N 1
ATOM 1498 C CA . TRP A 1 204 ? 3.104 -15.970 9.763 1.00 95.12 204 TRP A CA 1
ATOM 1499 C C . TRP A 1 204 ? 3.613 -16.643 11.033 1.00 95.12 204 TRP A C 1
ATOM 1501 O O . TRP A 1 204 ? 3.028 -17.630 11.469 1.00 95.12 204 TRP A O 1
ATOM 1511 N N . VAL A 1 205 ? 4.672 -16.093 11.632 1.00 95.50 205 VAL A N 1
ATOM 1512 C CA . VAL A 1 205 ? 5.279 -16.645 12.850 1.00 95.50 205 VAL A CA 1
ATOM 1513 C C . VAL A 1 205 ? 4.273 -16.632 13.999 1.00 95.50 205 VAL A C 1
ATOM 1515 O O . VAL A 1 205 ? 3.997 -17.684 14.568 1.00 95.50 205 VAL A O 1
ATOM 1518 N N . ASP A 1 206 ? 3.647 -15.486 14.270 1.00 94.00 206 ASP A N 1
ATOM 1519 C CA . ASP A 1 206 ? 2.659 -15.326 15.339 1.00 94.00 206 ASP A CA 1
ATOM 1520 C C . ASP A 1 206 ? 1.431 -16.229 15.165 1.00 94.00 206 ASP A C 1
ATOM 1522 O O . ASP A 1 206 ? 0.774 -16.565 16.146 1.00 94.00 206 ASP A O 1
ATOM 1526 N N . LEU A 1 207 ? 1.078 -16.593 13.928 1.00 94.31 207 LEU A N 1
ATOM 1527 C CA . LEU A 1 207 ? -0.008 -17.531 13.654 1.00 94.31 207 LEU A CA 1
ATOM 1528 C C . LEU A 1 207 ? 0.394 -18.968 13.999 1.00 94.31 207 LEU A C 1
ATOM 1530 O O . LEU A 1 207 ? -0.392 -19.684 14.616 1.00 94.31 207 LEU A O 1
ATOM 1534 N N . VAL A 1 208 ? 1.589 -19.402 13.585 1.00 95.75 208 VAL A N 1
ATOM 1535 C CA . VAL A 1 208 ? 2.010 -20.802 13.757 1.00 95.75 208 VAL A CA 1
ATOM 1536 C C . VAL A 1 208 ? 2.415 -21.131 15.190 1.00 95.75 208 VAL A C 1
ATOM 1538 O O . VAL A 1 208 ? 2.270 -22.279 15.598 1.00 95.75 208 VAL A O 1
ATOM 1541 N N . ILE A 1 209 ? 2.883 -20.141 15.958 1.00 95.62 209 ILE A N 1
ATOM 1542 C CA . ILE A 1 209 ? 3.253 -20.317 17.372 1.00 95.62 209 ILE A CA 1
ATOM 1543 C C . ILE A 1 209 ? 2.104 -20.009 18.344 1.00 95.62 209 ILE A C 1
ATOM 1545 O O . ILE A 1 209 ? 2.307 -20.084 19.555 1.00 95.62 209 ILE A O 1
ATOM 1549 N N . ASP A 1 210 ? 0.918 -19.627 17.850 1.00 94.56 210 ASP A N 1
ATOM 1550 C CA . ASP A 1 210 ? -0.216 -19.261 18.703 1.00 94.56 210 ASP A CA 1
ATOM 1551 C C . ASP A 1 210 ? -0.623 -20.465 19.585 1.00 94.56 210 ASP A C 1
ATOM 1553 O O . ASP A 1 210 ? -1.047 -21.499 19.055 1.00 94.56 210 ASP A O 1
ATOM 1557 N N . PRO A 1 211 ? -0.545 -20.365 20.929 1.00 93.38 211 PRO A N 1
ATOM 1558 C CA . PRO A 1 211 ? -0.874 -21.479 21.827 1.00 93.38 211 PRO A CA 1
ATOM 1559 C C . PRO A 1 211 ? -2.354 -21.884 21.749 1.00 93.38 211 PRO A C 1
ATOM 1561 O O . PRO A 1 211 ? -2.740 -22.970 22.179 1.00 93.38 211 PRO A O 1
ATOM 1564 N N . HIS A 1 212 ? -3.193 -21.018 21.183 1.00 93.62 212 HIS A N 1
ATOM 1565 C CA . HIS A 1 212 ? -4.618 -21.207 20.967 1.00 93.62 212 HIS A CA 1
ATOM 1566 C C . HIS A 1 212 ? -4.955 -21.220 19.468 1.00 93.62 212 HIS A C 1
ATOM 1568 O O . HIS A 1 212 ? -6.055 -20.813 19.077 1.00 93.62 212 HIS A O 1
ATOM 1574 N N . MET A 1 213 ? -4.038 -21.703 18.617 1.00 90.69 213 MET A N 1
ATOM 1575 C CA . MET A 1 213 ? -4.233 -21.789 17.163 1.00 90.69 213 MET A CA 1
ATOM 1576 C C . MET A 1 213 ? -5.521 -22.546 16.793 1.00 90.69 213 MET A C 1
ATOM 1578 O O . MET A 1 213 ? -6.284 -22.095 15.937 1.00 90.69 213 MET A O 1
ATOM 1582 N N . LEU A 1 214 ? -5.792 -23.665 17.475 1.00 91.25 214 LEU A N 1
ATOM 1583 C CA . LEU A 1 214 ? -6.949 -24.535 17.222 1.00 91.25 214 LEU A CA 1
ATOM 1584 C C . LEU A 1 214 ? -8.187 -24.178 18.060 1.00 91.25 214 LEU A C 1
ATOM 1586 O O . LEU A 1 214 ? -9.206 -24.861 17.977 1.00 91.25 214 LEU A O 1
ATOM 1590 N N . ALA A 1 215 ? -8.128 -23.122 18.877 1.00 92.00 215 ALA A N 1
ATOM 1591 C CA . ALA A 1 215 ? -9.275 -22.709 19.673 1.00 92.00 215 ALA A CA 1
ATOM 1592 C C . ALA A 1 215 ? -10.405 -22.187 18.772 1.00 92.00 215 ALA A C 1
ATOM 1594 O O . ALA A 1 215 ? -10.166 -21.424 17.830 1.00 92.00 215 ALA A O 1
ATOM 1595 N N . TRP A 1 216 ? -11.648 -22.546 19.109 1.00 89.12 216 TRP A N 1
ATOM 1596 C CA . TRP A 1 216 ? -12.854 -22.119 18.388 1.00 89.12 216 TRP A CA 1
ATOM 1597 C C . TRP A 1 216 ? -12.977 -20.595 18.277 1.00 89.12 216 TRP A C 1
ATOM 1599 O O . TRP A 1 216 ? -13.355 -20.077 17.229 1.00 89.12 216 TRP A O 1
ATOM 1609 N N . HIS A 1 217 ? -12.603 -19.873 19.337 1.00 92.19 217 HIS A N 1
ATOM 1610 C CA . HIS A 1 217 ? -12.665 -18.416 19.397 1.00 92.19 217 HIS A CA 1
ATOM 1611 C C . HIS A 1 217 ? -11.282 -17.837 19.692 1.00 92.19 217 HIS A C 1
ATOM 1613 O O . HIS A 1 217 ? -10.803 -17.893 20.820 1.00 92.19 217 HIS A O 1
ATOM 1619 N N . ASN A 1 218 ? -10.648 -17.254 18.675 1.00 93.31 218 ASN A N 1
ATOM 1620 C CA . ASN A 1 218 ? -9.385 -16.536 18.817 1.00 93.31 218 ASN A CA 1
ATOM 1621 C C . ASN A 1 218 ? -9.348 -15.385 17.799 1.00 93.31 218 ASN A C 1
ATOM 1623 O O . ASN A 1 218 ? -9.048 -15.576 16.619 1.00 93.31 218 ASN A O 1
ATOM 1627 N N . ARG A 1 219 ? -9.721 -14.180 18.245 1.00 92.19 219 ARG A N 1
ATOM 1628 C CA . ARG A 1 219 ? -9.842 -13.009 17.364 1.00 92.19 219 ARG A CA 1
ATOM 1629 C C . ARG A 1 219 ? -8.489 -12.546 16.796 1.00 92.19 219 ARG A C 1
ATOM 1631 O O . ARG A 1 219 ? -8.449 -12.328 15.587 1.00 92.19 219 ARG A O 1
ATOM 1638 N N . PRO A 1 220 ? -7.392 -12.450 17.577 1.00 92.44 220 PRO A N 1
ATOM 1639 C CA . PRO A 1 220 ? -6.060 -12.168 17.030 1.00 92.44 220 PRO A CA 1
ATOM 1640 C C . PRO A 1 220 ? -5.628 -13.168 15.953 1.00 92.44 220 PRO A C 1
ATOM 1642 O O . PRO A 1 220 ? -5.231 -12.762 14.861 1.00 92.44 220 PRO A O 1
ATOM 1645 N N . ARG A 1 221 ? -5.803 -14.476 16.198 1.00 94.25 221 ARG A N 1
ATOM 1646 C CA . ARG A 1 221 ? -5.533 -15.521 15.198 1.00 94.25 221 ARG A CA 1
ATOM 1647 C C . ARG A 1 221 ? -6.352 -15.315 13.931 1.00 94.25 221 ARG A C 1
ATOM 1649 O O . ARG A 1 221 ? -5.793 -15.350 12.838 1.00 94.25 221 ARG A O 1
ATOM 1656 N N . ASN A 1 222 ? -7.654 -15.061 14.058 1.00 94.38 222 ASN A N 1
ATOM 1657 C CA . ASN A 1 222 ? -8.529 -14.831 12.906 1.00 94.38 222 ASN A CA 1
ATOM 1658 C C . ASN A 1 222 ? -8.088 -13.609 12.091 1.00 94.38 222 ASN A C 1
ATOM 1660 O O . ASN A 1 222 ? -8.053 -13.685 10.868 1.00 94.38 222 ASN A O 1
ATOM 1664 N N . ARG A 1 223 ? -7.677 -12.514 12.744 1.00 94.94 223 ARG A N 1
ATOM 1665 C CA . ARG A 1 223 ? -7.136 -11.327 12.062 1.00 94.94 223 ARG A CA 1
ATOM 1666 C C . ARG A 1 223 ? -5.867 -11.642 11.274 1.00 94.94 223 ARG A C 1
ATOM 1668 O O . ARG A 1 223 ? -5.778 -11.238 10.119 1.00 94.94 223 ARG A O 1
ATOM 1675 N N . ARG A 1 224 ? -4.924 -12.396 11.856 1.00 95.69 224 ARG A N 1
ATOM 1676 C CA . ARG A 1 224 ? -3.691 -12.827 11.166 1.00 95.69 224 ARG A CA 1
ATOM 1677 C C . ARG A 1 224 ? -4.007 -13.700 9.954 1.00 95.69 224 ARG A C 1
ATOM 1679 O O . ARG A 1 224 ? -3.469 -13.459 8.879 1.00 95.69 224 ARG A O 1
ATOM 1686 N N . VAL A 1 225 ? -4.918 -14.666 10.100 1.00 95.50 225 VAL A N 1
ATOM 1687 C CA . VAL A 1 225 ? -5.372 -15.517 8.986 1.00 95.50 225 VAL A CA 1
ATOM 1688 C C . VAL A 1 225 ? -6.011 -14.669 7.884 1.00 95.50 225 VAL A C 1
ATOM 1690 O O . VAL A 1 225 ? -5.611 -14.785 6.730 1.00 95.50 225 VAL A O 1
ATOM 1693 N N . CYS A 1 226 ? -6.946 -13.776 8.223 1.00 95.81 226 CYS A N 1
ATOM 1694 C CA . CYS A 1 226 ? -7.579 -12.880 7.255 1.00 95.81 226 CYS A CA 1
ATOM 1695 C C . CYS A 1 226 ? -6.555 -11.990 6.542 1.00 95.81 226 CYS A C 1
ATOM 1697 O O . CYS A 1 226 ? -6.624 -11.848 5.324 1.00 95.81 226 CYS A O 1
ATOM 1699 N N . PHE A 1 227 ? -5.585 -11.433 7.268 1.00 96.94 227 PHE A N 1
ATOM 1700 C CA . PHE A 1 227 ? -4.495 -10.641 6.704 1.00 96.94 227 PHE A CA 1
ATOM 1701 C C . PHE A 1 227 ? -3.659 -11.449 5.698 1.00 96.94 227 PHE A C 1
ATOM 1703 O O . PHE A 1 227 ? -3.491 -11.017 4.558 1.00 96.94 227 PHE A O 1
ATOM 1710 N N . LEU A 1 228 ? -3.189 -12.640 6.078 1.00 97.62 228 LEU A N 1
ATOM 1711 C CA . LEU A 1 228 ? -2.360 -13.492 5.218 1.00 97.62 228 LEU A CA 1
ATOM 1712 C C . LEU A 1 228 ? -3.119 -13.973 3.974 1.00 97.62 228 LEU A C 1
ATOM 1714 O O . LEU A 1 228 ? -2.584 -13.913 2.866 1.00 97.62 228 LEU A O 1
ATOM 1718 N N . LEU A 1 229 ? -4.378 -14.393 4.136 1.00 98.06 229 LEU A N 1
ATOM 1719 C CA . LEU A 1 229 ? -5.235 -14.797 3.019 1.00 98.06 229 LEU A CA 1
ATOM 1720 C C . LEU A 1 229 ? -5.565 -13.621 2.097 1.00 98.06 229 LEU A C 1
ATOM 1722 O O . LEU A 1 229 ? -5.564 -13.793 0.882 1.00 98.06 229 LEU A O 1
ATOM 1726 N N . SER A 1 230 ? -5.802 -12.428 2.647 1.00 98.25 230 SER A N 1
ATOM 1727 C CA . SER A 1 230 ? -6.048 -11.225 1.843 1.00 98.25 230 SER A CA 1
ATOM 1728 C C . SER A 1 230 ? -4.816 -10.852 1.026 1.00 98.25 230 SER A C 1
ATOM 1730 O O . SER A 1 230 ? -4.944 -10.566 -0.160 1.00 98.25 230 SER A O 1
ATOM 1732 N N . LEU A 1 231 ? -3.621 -10.907 1.624 1.00 98.00 231 LEU A N 1
ATOM 1733 C CA . LEU A 1 231 ? -2.372 -10.610 0.923 1.00 98.00 231 LEU A CA 1
ATOM 1734 C C . LEU A 1 231 ? -2.113 -11.616 -0.207 1.00 98.00 231 LEU A C 1
ATOM 1736 O O . LEU A 1 231 ? -1.863 -11.214 -1.342 1.00 98.00 231 LEU A O 1
ATOM 1740 N N . ALA A 1 232 ? -2.231 -12.916 0.084 1.00 98.00 232 ALA A N 1
ATOM 1741 C CA . ALA A 1 232 ? -2.038 -13.980 -0.900 1.00 98.00 232 ALA A CA 1
ATOM 1742 C C . ALA A 1 232 ? -3.097 -13.941 -2.013 1.00 98.00 232 ALA A C 1
ATOM 1744 O O . ALA A 1 232 ? -2.765 -14.042 -3.193 1.00 98.00 232 ALA A O 1
ATOM 1745 N N . GLY A 1 233 ? -4.368 -13.741 -1.652 1.00 98.56 233 GLY A N 1
ATOM 1746 C CA . GLY A 1 233 ? -5.468 -13.600 -2.603 1.00 98.56 233 GLY A CA 1
ATOM 1747 C C . GLY A 1 233 ? -5.312 -12.368 -3.491 1.00 98.56 233 GLY A C 1
ATOM 1748 O O . GLY A 1 233 ? -5.558 -12.444 -4.695 1.00 98.56 233 GLY A O 1
ATOM 1749 N N . GLY A 1 234 ? -4.840 -11.258 -2.922 1.00 98.44 234 GLY A N 1
ATOM 1750 C CA . GLY A 1 234 ? -4.510 -10.039 -3.653 1.00 98.44 234 GLY A CA 1
ATOM 1751 C C . GLY A 1 234 ? -3.393 -10.270 -4.658 1.00 98.44 234 GLY A C 1
ATOM 1752 O O . GLY A 1 234 ? -3.548 -9.940 -5.8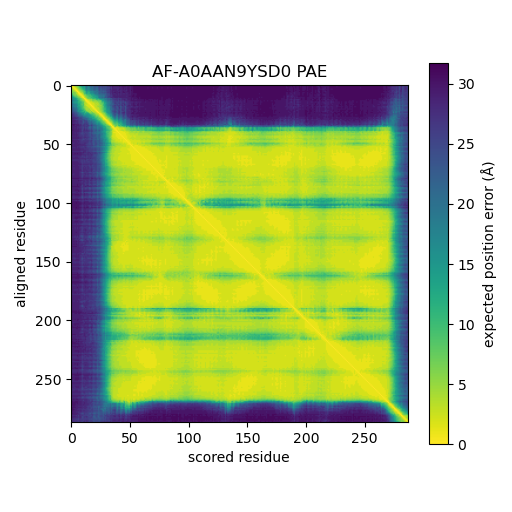30 1.00 98.44 234 GLY A O 1
ATOM 1753 N N . ALA A 1 235 ? -2.303 -10.911 -4.233 1.00 98.19 235 ALA A N 1
ATOM 1754 C CA . ALA A 1 235 ? -1.184 -11.234 -5.113 1.00 98.19 235 ALA A CA 1
ATOM 1755 C C . ALA A 1 235 ? -1.589 -12.177 -6.255 1.00 98.19 235 ALA A C 1
ATOM 1757 O O . ALA A 1 235 ? -1.267 -11.916 -7.413 1.00 98.19 235 ALA A O 1
ATOM 1758 N N . LEU A 1 236 ? -2.361 -13.228 -5.955 1.00 98.50 236 LEU A N 1
ATOM 1759 C CA . LEU A 1 236 ? -2.877 -14.149 -6.968 1.00 98.50 236 LEU A CA 1
ATOM 1760 C C . LEU A 1 236 ? -3.791 -13.432 -7.971 1.00 98.50 236 LEU A C 1
ATOM 1762 O O . LEU A 1 236 ? -3.664 -13.628 -9.178 1.00 98.50 236 LEU A O 1
ATOM 1766 N N . THR A 1 237 ? -4.686 -12.573 -7.477 1.00 98.56 237 THR A N 1
ATOM 1767 C CA . THR A 1 237 ? -5.600 -11.792 -8.319 1.00 98.56 237 THR A CA 1
ATOM 1768 C C . THR A 1 237 ? -4.835 -10.794 -9.184 1.00 98.56 237 THR A C 1
ATOM 1770 O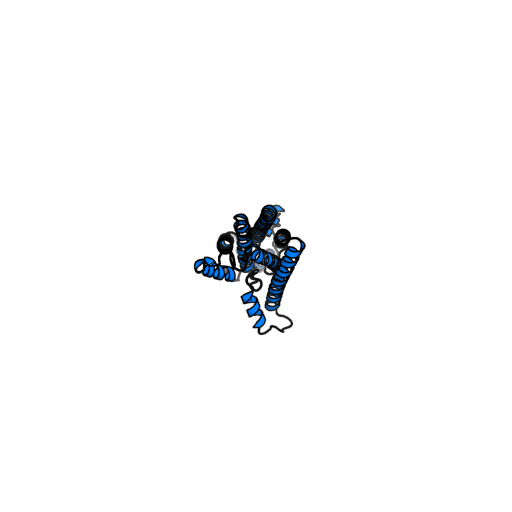 O . THR A 1 237 ? -5.084 -10.710 -10.384 1.00 98.56 237 THR A O 1
ATOM 1773 N N . GLY A 1 238 ? -3.860 -10.086 -8.609 1.00 98.19 238 GLY A N 1
ATOM 1774 C CA . GLY A 1 238 ? -2.995 -9.154 -9.326 1.00 98.19 238 GLY A CA 1
ATOM 1775 C C . GLY A 1 238 ? -2.224 -9.839 -10.448 1.00 98.19 238 GLY A C 1
ATOM 1776 O O . GLY A 1 238 ? -2.288 -9.386 -11.586 1.00 98.19 238 GLY A O 1
ATOM 1777 N N . ALA A 1 239 ? -1.595 -10.982 -10.164 1.00 97.94 239 ALA A N 1
ATOM 1778 C CA . ALA A 1 239 ? -0.893 -11.779 -11.168 1.00 97.94 239 ALA A CA 1
ATOM 1779 C C . ALA A 1 239 ? -1.834 -12.296 -12.276 1.00 97.94 239 ALA A C 1
ATOM 1781 O O . ALA A 1 239 ? -1.486 -12.261 -13.458 1.00 97.94 239 ALA A O 1
ATOM 1782 N N . ALA A 1 240 ? -3.045 -12.742 -11.924 1.00 98.38 240 ALA A N 1
ATOM 1783 C CA . ALA A 1 240 ? -4.037 -13.206 -12.893 1.00 98.38 240 ALA A CA 1
ATOM 1784 C C . ALA A 1 240 ? -4.529 -12.078 -13.818 1.00 98.38 240 ALA A C 1
ATOM 1786 O O . ALA A 1 240 ? -4.647 -12.277 -15.032 1.00 98.38 240 ALA A O 1
ATOM 1787 N N . ILE A 1 241 ? -4.782 -10.887 -13.268 1.00 98.06 241 ILE A N 1
ATOM 1788 C CA . ILE A 1 241 ? -5.163 -9.702 -14.047 1.00 98.06 241 ILE A CA 1
ATOM 1789 C C . ILE A 1 241 ? -3.992 -9.248 -14.919 1.00 98.06 241 ILE A C 1
ATOM 1791 O O . ILE A 1 241 ? -4.194 -9.015 -16.106 1.00 98.06 241 ILE A O 1
ATOM 1795 N N . ALA A 1 242 ? -2.767 -9.199 -14.386 1.00 96.62 242 ALA A N 1
ATOM 1796 C CA . ALA A 1 242 ? -1.573 -8.848 -15.157 1.00 96.62 242 ALA A CA 1
ATOM 1797 C C . ALA A 1 242 ? -1.428 -9.730 -16.400 1.00 96.62 242 ALA A C 1
ATOM 1799 O O . ALA A 1 242 ? -1.206 -9.234 -17.502 1.00 96.62 242 ALA A O 1
ATOM 1800 N N . ARG A 1 243 ? -1.641 -11.040 -16.226 1.00 96.50 243 ARG A N 1
ATOM 1801 C CA . ARG A 1 243 ? -1.549 -12.028 -17.304 1.00 96.50 243 ARG A CA 1
ATOM 1802 C C . ARG A 1 243 ? -2.647 -11.885 -18.361 1.00 96.50 243 ARG A C 1
ATOM 1804 O O . ARG A 1 243 ? -2.412 -12.231 -19.512 1.00 96.50 243 ARG A O 1
ATOM 1811 N N . SER A 1 244 ? -3.850 -11.460 -17.977 1.00 96.75 244 SER A N 1
ATOM 1812 C CA . SER A 1 244 ? -5.029 -11.460 -18.861 1.00 96.75 244 SER A CA 1
ATOM 1813 C C . SER A 1 244 ? -5.365 -10.093 -19.460 1.00 96.75 244 SER A C 1
ATOM 1815 O O . SER A 1 244 ? -5.780 -10.029 -20.613 1.00 96.75 244 SER A O 1
ATOM 1817 N N . ALA A 1 245 ? -5.185 -9.013 -18.700 1.00 96.38 245 ALA A N 1
ATOM 1818 C CA . ALA A 1 245 ? -5.569 -7.648 -19.062 1.00 96.38 245 ALA A CA 1
ATOM 1819 C C . ALA A 1 245 ? -4.426 -6.622 -18.920 1.00 96.38 245 ALA A C 1
ATOM 1821 O O . ALA A 1 245 ? -4.581 -5.477 -19.341 1.00 96.38 245 ALA A O 1
ATOM 1822 N N . GLY A 1 246 ? -3.280 -7.021 -18.360 1.00 96.25 246 GLY A N 1
ATOM 1823 C CA . GLY A 1 246 ? -2.097 -6.178 -18.195 1.00 96.25 246 GLY A CA 1
ATOM 1824 C C . GLY A 1 246 ? -1.961 -5.549 -16.805 1.00 96.25 246 GLY A C 1
ATOM 1825 O O . GLY A 1 246 ? -2.930 -5.361 -16.064 1.00 96.25 246 GLY A O 1
ATOM 1826 N N . SER A 1 247 ? -0.722 -5.207 -16.454 1.00 96.69 247 SER A N 1
ATOM 1827 C CA . SER A 1 247 ? -0.342 -4.658 -15.147 1.00 96.69 247 SER A CA 1
ATOM 1828 C C . SER A 1 247 ? -1.071 -3.362 -14.785 1.00 96.69 247 SER A C 1
ATOM 1830 O O . SER A 1 247 ? -1.486 -3.172 -13.641 1.00 96.69 247 SER A O 1
ATOM 1832 N N . SER A 1 248 ? -1.315 -2.492 -15.766 1.00 96.38 248 SER A N 1
ATOM 1833 C CA . SER A 1 248 ? -1.951 -1.193 -15.530 1.00 96.38 248 SER A CA 1
ATOM 1834 C C . SER A 1 248 ? -3.416 -1.341 -15.117 1.00 96.38 248 SER A C 1
ATOM 1836 O O . SER A 1 248 ? -3.896 -0.586 -14.271 1.00 96.38 248 SER A O 1
ATOM 1838 N N . VAL A 1 249 ? -4.106 -2.364 -15.633 1.00 97.69 249 VAL A N 1
ATOM 1839 C CA . VAL A 1 249 ? -5.472 -2.723 -15.224 1.00 97.69 249 VAL A CA 1
ATOM 1840 C C . VAL A 1 249 ? -5.486 -3.263 -13.794 1.00 97.69 249 VAL A C 1
ATOM 1842 O O . VAL A 1 249 ? -6.358 -2.894 -13.007 1.00 97.69 249 VAL A O 1
ATOM 1845 N N . ALA A 1 250 ? -4.499 -4.079 -13.416 1.00 98.19 250 ALA A N 1
ATOM 1846 C CA . ALA A 1 250 ? -4.368 -4.557 -12.040 1.00 98.19 250 ALA A CA 1
ATOM 1847 C C . ALA A 1 250 ? -4.142 -3.394 -11.054 1.00 98.19 250 ALA A C 1
ATOM 1849 O O . ALA A 1 250 ? -4.814 -3.314 -10.022 1.00 98.19 250 ALA A O 1
ATOM 1850 N N . LEU A 1 251 ? -3.267 -2.440 -11.398 1.00 98.19 251 LEU A N 1
ATOM 1851 C CA . LEU A 1 251 ? -3.055 -1.226 -10.601 1.00 98.19 251 LEU A CA 1
ATOM 1852 C C . LEU A 1 251 ? -4.320 -0.360 -10.515 1.00 98.19 251 LEU A C 1
ATOM 1854 O O . LEU A 1 251 ? -4.624 0.158 -9.440 1.00 98.19 251 LEU A O 1
ATOM 1858 N N . LEU A 1 252 ? -5.089 -0.244 -11.602 1.00 98.31 252 LEU A N 1
ATOM 1859 C CA . LEU A 1 252 ? -6.364 0.480 -11.620 1.00 98.31 252 LEU A CA 1
ATOM 1860 C C . LEU A 1 252 ? -7.386 -0.136 -10.650 1.00 98.31 252 LEU A C 1
ATOM 1862 O O . LEU A 1 252 ? -8.022 0.586 -9.882 1.00 98.31 252 LEU A O 1
ATOM 1866 N N . ILE A 1 253 ? -7.515 -1.466 -10.646 1.00 98.31 253 ILE A N 1
ATOM 1867 C CA . ILE A 1 253 ? -8.399 -2.195 -9.721 1.00 98.31 253 ILE A CA 1
ATOM 1868 C C . ILE A 1 253 ? -7.951 -1.985 -8.269 1.00 98.31 253 ILE A C 1
ATOM 1870 O O . ILE A 1 253 ? -8.780 -1.717 -7.399 1.00 98.31 253 ILE A O 1
ATOM 1874 N N . SER A 1 254 ? -6.643 -2.033 -8.007 1.00 98.31 254 SER A N 1
ATOM 1875 C CA . SER A 1 254 ? -6.083 -1.730 -6.685 1.00 98.31 254 SER A CA 1
ATOM 1876 C C . SER A 1 254 ? -6.389 -0.290 -6.240 1.00 98.31 254 SER A C 1
ATOM 1878 O O . SER A 1 254 ? -6.788 -0.061 -5.096 1.00 98.31 254 SER A O 1
ATOM 1880 N N . ALA A 1 255 ? -6.274 0.687 -7.146 1.00 98.38 255 ALA A N 1
ATOM 1881 C CA . ALA A 1 255 ? -6.614 2.083 -6.870 1.00 98.38 255 ALA A CA 1
ATOM 1882 C C . ALA A 1 255 ? -8.101 2.256 -6.522 1.00 98.38 255 ALA A C 1
ATOM 1884 O O . ALA A 1 255 ? -8.434 2.942 -5.556 1.00 98.38 255 ALA A O 1
ATOM 1885 N N . ALA A 1 256 ? -8.993 1.588 -7.260 1.00 98.50 256 ALA A N 1
ATOM 1886 C CA . ALA A 1 256 ? -10.427 1.598 -6.986 1.00 98.50 256 ALA A CA 1
ATOM 1887 C C . ALA A 1 256 ? -10.765 0.955 -5.629 1.00 98.50 256 ALA A C 1
ATOM 1889 O O . ALA A 1 256 ? -11.578 1.497 -4.882 1.00 98.50 256 ALA A O 1
ATOM 1890 N N . GLY A 1 257 ? -10.108 -0.154 -5.272 1.00 98.31 257 GLY A N 1
ATOM 1891 C CA . GLY A 1 257 ? -10.278 -0.804 -3.968 1.00 98.31 257 GLY A CA 1
ATOM 1892 C C . GLY A 1 257 ? -9.845 0.084 -2.796 1.00 98.31 257 GLY A C 1
ATOM 1893 O O . GLY A 1 257 ? -10.557 0.189 -1.797 1.00 98.31 257 GLY A O 1
ATOM 1894 N N . LYS A 1 258 ? -8.724 0.799 -2.935 1.00 98.06 258 LYS A N 1
ATOM 1895 C CA . LYS A 1 258 ? -8.280 1.798 -1.948 1.00 98.06 258 LYS A CA 1
ATOM 1896 C C . LYS A 1 258 ? -9.243 2.981 -1.845 1.00 98.06 258 LYS A C 1
ATOM 1898 O O . LYS A 1 258 ? -9.549 3.427 -0.738 1.00 98.06 258 LYS A O 1
ATOM 1903 N N . LEU A 1 259 ? -9.762 3.451 -2.981 1.00 98.44 259 LEU A N 1
ATOM 1904 C CA . LEU A 1 259 ? -10.715 4.556 -3.015 1.00 98.44 259 LEU A CA 1
ATOM 1905 C C . LEU A 1 259 ? -12.029 4.173 -2.328 1.00 98.44 259 LEU A C 1
ATOM 1907 O O . LEU A 1 259 ? -12.582 4.966 -1.570 1.00 98.44 259 LEU A O 1
ATOM 1911 N N . LEU A 1 260 ? -12.492 2.939 -2.535 1.00 98.25 260 LEU A N 1
ATOM 1912 C CA . LEU A 1 260 ? -13.638 2.386 -1.823 1.00 98.25 260 LEU A CA 1
ATOM 1913 C C . LEU A 1 260 ? -13.422 2.445 -0.306 1.00 98.25 260 LEU A C 1
ATOM 1915 O O . LEU A 1 260 ? -14.282 2.955 0.407 1.00 98.25 260 LEU A O 1
ATOM 1919 N N . VAL A 1 261 ? -12.265 1.997 0.189 1.00 97.81 261 VAL A N 1
ATOM 1920 C CA . VAL A 1 261 ? -11.946 2.055 1.626 1.00 97.81 261 VAL A CA 1
ATOM 1921 C C . VAL A 1 261 ? -11.942 3.493 2.154 1.00 97.81 261 VAL A C 1
ATOM 1923 O O . VAL A 1 261 ? -12.471 3.737 3.236 1.00 97.81 261 VAL A O 1
ATOM 1926 N N . ALA A 1 262 ? -11.439 4.464 1.382 1.00 96.94 262 ALA A N 1
ATOM 1927 C CA . ALA A 1 262 ? -11.507 5.879 1.762 1.00 96.94 262 ALA A CA 1
ATOM 1928 C C . ALA A 1 262 ? -12.950 6.339 2.044 1.00 96.94 262 ALA A C 1
ATOM 1930 O O . ALA A 1 262 ? -13.175 7.109 2.975 1.00 96.94 262 ALA A O 1
ATOM 1931 N N . PHE A 1 263 ? -13.932 5.839 1.287 1.00 96.88 263 PHE A N 1
ATOM 1932 C CA . PHE A 1 263 ? -15.345 6.126 1.532 1.00 96.88 263 PHE A CA 1
ATOM 1933 C C . PHE A 1 263 ? -15.939 5.313 2.687 1.00 96.88 263 PHE A C 1
ATOM 1935 O O . PHE A 1 263 ? -16.755 5.855 3.431 1.00 96.88 263 PHE A O 1
ATOM 1942 N N . ILE A 1 264 ? -15.532 4.053 2.887 1.00 96.94 264 ILE A N 1
ATOM 1943 C CA . ILE A 1 264 ? -16.035 3.224 4.000 1.00 96.94 264 ILE A CA 1
ATOM 1944 C C . ILE A 1 264 ? -15.686 3.858 5.357 1.00 96.94 264 ILE A C 1
ATOM 1946 O O . ILE A 1 264 ? -16.538 3.860 6.247 1.00 96.94 264 ILE A O 1
ATOM 1950 N N . TYR A 1 265 ? -14.545 4.550 5.477 1.00 95.00 265 TYR A N 1
ATOM 1951 C CA . TYR A 1 265 ? -14.183 5.272 6.704 1.00 95.00 265 TYR A CA 1
ATOM 1952 C C . TYR A 1 265 ? -15.227 6.315 7.142 1.00 95.00 265 TYR A C 1
ATOM 1954 O O . TYR A 1 265 ? -15.307 6.638 8.332 1.00 95.00 265 TYR A O 1
ATOM 1962 N N . LEU A 1 266 ? -16.076 6.827 6.238 1.00 94.25 266 LEU A N 1
ATOM 1963 C CA . LEU A 1 266 ? -17.202 7.703 6.598 1.00 94.25 266 LEU A CA 1
ATOM 1964 C C . LEU A 1 266 ? -18.244 6.996 7.477 1.00 94.25 266 LEU A C 1
ATOM 1966 O O . LEU A 1 266 ? -18.916 7.656 8.269 1.00 94.25 266 LEU A O 1
ATOM 1970 N N . LEU A 1 267 ? -18.348 5.670 7.372 1.00 94.81 267 LEU A N 1
ATOM 1971 C CA . LEU A 1 267 ? -19.342 4.828 8.041 1.00 94.81 267 LEU A CA 1
ATOM 1972 C C . LEU A 1 267 ? -18.861 4.274 9.391 1.00 94.81 267 LEU A C 1
ATOM 1974 O O . LEU A 1 267 ? -19.659 3.737 10.158 1.00 94.81 267 LEU A O 1
ATOM 1978 N N . ASN A 1 268 ? -17.569 4.405 9.710 1.00 93.88 268 ASN A N 1
ATOM 1979 C CA . ASN A 1 268 ? -17.002 3.848 10.938 1.00 93.88 268 ASN A CA 1
ATOM 1980 C C . ASN A 1 268 ? -17.621 4.433 12.217 1.00 93.88 268 ASN A C 1
ATOM 1982 O O . ASN A 1 268 ? -18.070 5.575 12.263 1.00 93.88 268 ASN A O 1
ATOM 1986 N N . GLY A 1 269 ? -17.623 3.660 13.301 1.00 89.44 269 GLY A N 1
ATOM 1987 C CA . GLY A 1 269 ? -18.008 4.178 14.615 1.00 89.44 269 GLY A CA 1
ATOM 1988 C C . GLY A 1 269 ? -16.875 4.979 15.262 1.00 89.44 269 GLY A C 1
ATOM 1989 O O . GLY A 1 269 ? -15.701 4.666 15.057 1.00 89.44 269 GLY A O 1
ATOM 1990 N N . ALA A 1 270 ? -17.229 5.964 16.080 1.00 88.00 270 ALA A N 1
ATOM 1991 C CA . ALA A 1 270 ? -16.284 6.704 16.908 1.00 88.00 270 ALA A CA 1
ATOM 1992 C C . ALA A 1 270 ? -16.113 6.085 18.301 1.00 88.00 270 ALA A C 1
ATOM 1994 O O . ALA A 1 270 ? -17.024 5.422 18.815 1.00 88.00 270 ALA A O 1
ATOM 1995 N N . ASP A 1 271 ? -14.956 6.313 18.930 1.00 78.31 271 ASP A N 1
ATOM 1996 C CA . ASP A 1 271 ? -14.804 6.070 20.368 1.00 78.31 271 ASP A CA 1
ATOM 1997 C C . ASP A 1 271 ? -15.769 6.998 21.128 1.00 78.31 271 ASP A C 1
ATOM 1999 O O . ASP A 1 271 ? -15.721 8.218 20.972 1.00 78.31 271 ASP A O 1
ATOM 2003 N N . LYS A 1 272 ? -16.658 6.439 21.963 1.00 59.09 272 LYS A N 1
ATOM 2004 C CA . LYS A 1 272 ? -17.494 7.268 22.846 1.00 59.09 272 LYS A CA 1
ATOM 2005 C C . LYS A 1 272 ? -16.574 8.002 23.833 1.00 59.09 272 LYS A C 1
ATOM 2007 O O . LYS A 1 272 ? -15.699 7.345 24.407 1.00 59.09 272 LYS A O 1
ATOM 2012 N N . PRO A 1 273 ? -16.771 9.307 24.099 1.00 53.91 273 PRO A N 1
ATOM 2013 C CA . PRO A 1 273 ? -16.044 9.971 25.173 1.00 53.91 273 PRO A CA 1
ATOM 2014 C C . PRO A 1 273 ? -16.311 9.222 26.485 1.00 53.91 273 PRO A C 1
ATOM 2016 O O . PRO A 1 273 ? -17.464 8.927 26.817 1.00 53.91 273 PRO A O 1
ATOM 2019 N N . LYS A 1 274 ? -15.248 8.869 27.223 1.00 42.28 274 LYS A N 1
ATOM 2020 C CA . LYS A 1 274 ? -15.391 8.347 28.589 1.00 42.28 274 LYS A CA 1
ATOM 2021 C C . LYS A 1 274 ? -16.188 9.385 29.380 1.00 42.28 274 LYS A C 1
ATOM 2023 O O . LYS A 1 274 ? -15.736 10.517 29.514 1.00 42.28 274 LYS A O 1
ATOM 2028 N N . ARG A 1 275 ? -17.365 9.012 29.894 1.00 38.62 275 ARG A N 1
ATOM 2029 C CA . ARG A 1 275 ? -18.076 9.810 30.901 1.00 38.62 275 ARG A CA 1
ATOM 2030 C C . ARG A 1 275 ? -17.137 9.932 32.102 1.00 38.62 275 ARG A C 1
ATOM 2032 O O . ARG A 1 275 ? -16.925 8.950 32.807 1.00 38.62 275 ARG A O 1
ATOM 2039 N N . THR A 1 276 ? -16.541 11.099 32.308 1.00 39.16 276 THR A N 1
ATOM 2040 C CA . THR A 1 276 ? -15.955 11.452 33.599 1.00 39.16 276 THR A CA 1
ATOM 2041 C C . THR A 1 276 ? -17.117 11.587 34.571 1.00 39.16 276 THR A C 1
ATOM 2043 O O . THR A 1 276 ? -17.880 12.547 34.494 1.00 39.16 276 THR A O 1
ATOM 2046 N N . VAL A 1 277 ? -17.312 10.581 35.420 1.00 42.66 277 VAL A N 1
ATOM 2047 C CA . VAL A 1 277 ? -18.138 10.734 36.618 1.00 42.66 277 VAL A CA 1
ATOM 2048 C C . VAL A 1 277 ? -17.350 11.677 37.534 1.00 42.66 277 VAL A C 1
ATOM 2050 O O . VAL A 1 277 ? -16.182 11.375 37.792 1.00 42.66 277 VAL A O 1
ATOM 2053 N N . PRO A 1 278 ? -17.898 12.828 37.962 1.00 42.59 278 PRO A N 1
ATOM 2054 C CA . PRO A 1 278 ? -17.262 13.623 39.005 1.00 42.59 278 PRO A CA 1
ATOM 2055 C C . PRO A 1 278 ? -17.102 12.729 40.238 1.00 42.59 278 PRO A C 1
ATOM 2057 O O . PRO A 1 278 ? -18.080 12.137 40.694 1.00 42.59 278 PRO A O 1
ATOM 2060 N N . GLY A 1 279 ? -15.871 12.554 40.718 1.00 42.44 279 GLY A N 1
ATOM 2061 C CA . GLY A 1 279 ? -15.642 11.884 41.996 1.00 42.44 279 GLY A CA 1
ATOM 2062 C C . GLY A 1 279 ? -16.266 12.700 43.140 1.00 42.44 279 GLY A C 1
ATOM 2063 O O . GLY A 1 279 ? -16.441 13.908 42.972 1.00 42.44 279 GLY A O 1
ATOM 2064 N N . PRO A 1 280 ? -16.597 12.082 44.286 1.00 49.25 280 PRO A N 1
ATOM 2065 C CA . PRO A 1 280 ? -17.294 12.759 45.384 1.00 49.25 280 PRO A CA 1
ATOM 2066 C C . PRO A 1 280 ? -16.468 13.851 46.089 1.00 49.25 280 PRO A C 1
ATOM 2068 O O . PRO A 1 280 ? -17.013 14.613 46.879 1.00 49.25 280 PRO A O 1
ATOM 2071 N N . ASP A 1 281 ? -15.176 13.981 45.797 1.00 48.00 281 ASP A N 1
ATOM 2072 C CA . ASP A 1 281 ? -14.233 14.691 46.673 1.00 48.00 281 ASP A CA 1
ATOM 2073 C C . ASP A 1 281 ? -14.020 16.166 46.281 1.00 48.00 281 ASP A C 1
ATOM 2075 O O . ASP A 1 281 ? -12.904 16.682 46.286 1.00 48.00 281 ASP A O 1
ATOM 2079 N N . GLY A 1 282 ? -15.096 16.855 45.894 1.00 42.38 282 GLY A N 1
ATOM 2080 C CA . GLY A 1 282 ? -15.079 18.285 45.555 1.00 42.38 282 GLY A CA 1
ATOM 2081 C C . GLY A 1 282 ? -15.462 19.227 46.700 1.00 42.38 282 GLY A C 1
ATOM 2082 O O . GLY A 1 282 ? -15.515 20.435 46.487 1.00 42.38 282 GLY A O 1
ATOM 2083 N N . ALA A 1 283 ? -15.760 18.703 47.890 1.00 41.94 283 ALA A N 1
ATOM 2084 C CA . ALA A 1 283 ? -16.272 19.488 49.008 1.00 41.94 283 ALA A CA 1
ATOM 2085 C C . ALA A 1 283 ? -15.616 19.075 50.327 1.00 41.94 283 ALA A C 1
ATOM 2087 O O . ALA A 1 283 ? -16.288 18.522 51.179 1.00 41.94 283 ALA A O 1
ATOM 2088 N N . GLU A 1 284 ? -14.314 19.319 50.489 1.00 41.25 284 GLU A N 1
ATOM 2089 C CA . GLU A 1 284 ? -13.677 19.451 51.811 1.00 41.25 284 GLU A CA 1
ATOM 2090 C C . GLU A 1 284 ? -12.230 19.946 51.651 1.00 41.25 284 GLU A C 1
ATOM 2092 O O . GLU A 1 284 ? -11.264 19.190 51.681 1.00 41.25 284 GLU A O 1
ATOM 2097 N N . ALA A 1 285 ? -12.076 21.253 51.438 1.00 38.75 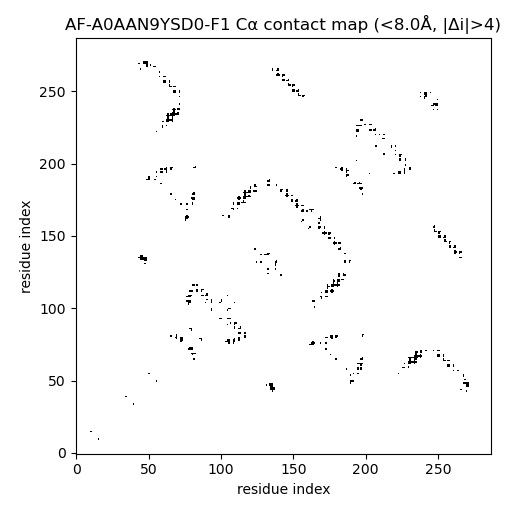285 ALA A N 1
ATOM 2098 C CA . ALA A 1 285 ? -10.816 21.956 51.672 1.00 38.75 285 ALA A CA 1
ATOM 2099 C C . ALA A 1 285 ? -11.088 23.440 51.955 1.00 38.75 285 ALA A C 1
ATOM 2101 O O . ALA A 1 285 ? -10.620 24.322 51.242 1.00 38.75 285 ALA A O 1
ATOM 2102 N N . GLU A 1 286 ? -11.869 23.713 52.999 1.00 37.72 286 GLU A N 1
ATOM 2103 C CA . GLU A 1 286 ? -11.812 25.003 53.685 1.00 37.72 286 GLU A CA 1
ATOM 2104 C C . GLU A 1 286 ? -12.042 24.784 55.184 1.00 37.72 286 GLU A C 1
ATOM 2106 O O . GLU A 1 286 ? -13.177 24.700 55.655 1.00 37.72 286 GLU A O 1
ATOM 2111 N N . LYS A 1 287 ? -10.933 24.618 55.911 1.00 35.09 287 LYS A N 1
ATOM 2112 C CA . LYS A 1 287 ? -10.712 25.089 57.284 1.00 35.09 287 LYS A CA 1
ATOM 2113 C C . LYS A 1 287 ? -9.240 24.965 57.653 1.00 35.09 287 LYS A C 1
ATOM 2115 O O . LYS A 1 287 ? -8.660 23.890 57.391 1.00 35.09 287 LYS A O 1
#

Foldseek 3Di:
DDDDDDDDDDDDVVVVVVVVVVVVPPPPPPPPPPQDPVNVLVVLQQFFFADDVLVLVLLLLLLLLQLLQQLLLCVLAVEHLAALVVLVVVLVCCVVCVVCDPPRHPNLLSCLSNVLLVVLLVVLQVVCVVSPLRRLNSLLVLLLQLLVLLLVLLVLCVVVPRDNPDPNSSSSSNSSNSSNSNSQNSNVSNVLVLRSSRDLPVLVVCQVPPPCNVPPDDPSNVSSVSSVCSSNNSNVVSNVCCVPPRNSVSSNVSSVSSNVSSVSSSVGDGDDPPPPDPDPPPPDDDD

Solvent-accessible surface area (backbone atoms only — not comparable to full-atom values): 15028 Å² total; per-residue (Å²): 137,89,86,82,86,80,77,81,96,66,79,56,70,67,55,56,53,51,52,48,52,55,57,72,63,51,72,80,71,74,80,78,72,83,64,50,73,67,53,52,52,51,51,62,33,61,33,40,52,43,78,44,71,66,52,54,50,43,47,28,51,45,11,17,31,40,17,19,46,35,45,38,31,31,82,55,36,45,28,42,32,55,46,52,73,60,34,52,52,53,44,56,49,37,76,78,36,64,90,44,52,76,76,76,34,34,58,65,31,27,51,29,12,49,51,28,16,52,50,24,28,49,53,49,49,58,53,22,70,76,73,38,56,38,14,30,46,53,51,26,52,50,31,40,52,30,15,52,32,26,40,50,24,17,52,49,38,61,74,72,45,91,48,54,91,37,74,64,35,32,49,31,31,24,29,39,0,22,32,39,22,34,46,41,45,44,32,58,53,47,74,44,73,54,41,42,47,57,70,54,68,64,38,54,52,57,47,76,67,36,95,54,63,85,46,94,81,43,68,66,54,49,41,24,51,47,31,53,51,24,27,51,51,15,23,53,49,17,42,52,33,30,75,74,70,30,52,34,52,29,33,39,52,28,16,51,52,33,39,50,43,23,56,50,53,74,72,58,56,58,62,73,80,80,78,80,72,82,70,88,84,83,80,85,88,86,131